Protein AF-A0A7R9Z0K2-F1 (afdb_monomer_lite)

Organism: NCBI:txid1486919

Structure (mmCIF, N/CA/C/O backbone):
data_AF-A0A7R9Z0K2-F1
#
_entry.id   AF-A0A7R9Z0K2-F1
#
loop_
_atom_site.group_PDB
_atom_site.id
_atom_site.type_symbol
_atom_site.label_atom_id
_atom_site.label_alt_id
_atom_site.label_comp_id
_atom_site.label_asym_id
_atom_site.label_entity_id
_atom_site.label_seq_id
_atom_site.pdbx_PDB_ins_code
_atom_site.Cartn_x
_atom_site.Cartn_y
_atom_site.Cartn_z
_atom_site.occupancy
_atom_site.B_iso_or_equiv
_atom_site.auth_seq_id
_atom_site.auth_comp_id
_atom_site.auth_asym_id
_atom_site.auth_atom_id
_atom_site.pdbx_PDB_model_num
ATOM 1 N N . LYS A 1 1 ? -15.733 -2.554 -40.511 1.00 58.66 1 LYS A N 1
ATOM 2 C CA . LYS A 1 1 ? -16.813 -1.568 -40.235 1.00 58.66 1 LYS A CA 1
ATOM 3 C C . LYS A 1 1 ? -17.790 -2.069 -39.165 1.00 58.66 1 LYS A C 1
ATOM 5 O O . LYS A 1 1 ? -18.072 -1.313 -38.249 1.00 58.66 1 LYS A O 1
ATOM 10 N N . GLU A 1 2 ? -18.220 -3.334 -39.195 1.00 74.75 2 GLU A N 1
ATOM 11 C CA . GLU A 1 2 ? -19.144 -3.905 -38.191 1.00 74.75 2 GLU A CA 1
ATOM 12 C C . GLU A 1 2 ? -18.593 -3.904 -36.750 1.00 74.75 2 GLU A C 1
ATOM 14 O O . GLU A 1 2 ? -19.288 -3.485 -35.829 1.00 74.75 2 GLU A O 1
ATOM 19 N N . ILE A 1 3 ? -17.317 -4.261 -36.551 1.00 81.19 3 ILE A N 1
ATOM 20 C CA . ILE A 1 3 ? -16.673 -4.265 -35.220 1.00 81.19 3 ILE A CA 1
ATOM 21 C C . ILE A 1 3 ? -16.651 -2.872 -34.568 1.00 81.19 3 ILE A C 1
ATOM 23 O O . ILE A 1 3 ? -16.898 -2.753 -33.370 1.00 81.19 3 ILE A O 1
ATOM 27 N N . MET A 1 4 ? -16.427 -1.809 -35.348 1.00 83.81 4 MET A N 1
ATOM 28 C CA . MET A 1 4 ? -16.435 -0.433 -34.829 1.00 83.81 4 MET A CA 1
ATOM 29 C C . MET A 1 4 ? -17.828 -0.016 -34.342 1.00 83.81 4 MET A C 1
ATOM 31 O O . MET A 1 4 ? -17.946 0.584 -33.279 1.00 83.81 4 MET A O 1
ATOM 35 N N . CYS A 1 5 ? -18.889 -0.426 -35.044 1.00 87.81 5 CYS A N 1
ATOM 36 C CA . CYS A 1 5 ? -20.266 -0.190 -34.604 1.00 87.81 5 CYS A CA 1
ATOM 37 C C . CYS A 1 5 ? -20.576 -0.916 -33.277 1.00 87.81 5 CYS A C 1
ATOM 39 O O . CYS A 1 5 ? -21.197 -0.352 -32.375 1.00 87.81 5 CYS A O 1
ATOM 41 N N . VAL A 1 6 ? -20.079 -2.148 -33.105 1.00 88.19 6 VAL A N 1
ATOM 42 C CA . VAL A 1 6 ? -20.204 -2.894 -31.838 1.00 88.19 6 VAL A CA 1
ATOM 43 C C . VAL A 1 6 ? -19.448 -2.202 -30.698 1.00 88.19 6 VAL A C 1
ATOM 45 O O . VAL A 1 6 ? -19.971 -2.112 -29.586 1.00 88.19 6 VAL A O 1
ATOM 48 N N . ILE A 1 7 ? -18.254 -1.668 -30.965 1.00 88.69 7 ILE A N 1
ATOM 49 C CA . ILE A 1 7 ? -17.462 -0.892 -29.999 1.00 88.69 7 ILE A CA 1
ATOM 50 C C . ILE A 1 7 ? -18.225 0.360 -29.554 1.00 88.69 7 ILE A C 1
ATOM 52 O O . ILE A 1 7 ? -18.382 0.581 -28.354 1.00 88.69 7 ILE A O 1
ATOM 56 N N . GLU A 1 8 ? -18.789 1.124 -30.490 1.00 90.81 8 GLU A N 1
ATOM 57 C CA . GLU A 1 8 ? -19.591 2.314 -30.183 1.00 90.81 8 GLU A CA 1
ATOM 58 C C . GLU A 1 8 ? -20.831 1.984 -29.338 1.00 90.81 8 GLU A C 1
ATOM 60 O O . GLU A 1 8 ? -21.153 2.699 -28.385 1.00 90.81 8 GLU A O 1
ATOM 65 N N . MET A 1 9 ? -21.514 0.872 -29.627 1.00 93.50 9 MET A N 1
ATOM 66 C CA . MET A 1 9 ? -22.630 0.399 -28.799 1.00 93.50 9 MET A CA 1
ATOM 67 C C . MET A 1 9 ? -22.191 0.018 -27.379 1.00 93.50 9 MET A C 1
ATOM 69 O O . MET A 1 9 ? -22.923 0.271 -26.418 1.00 93.50 9 MET A O 1
ATOM 73 N N . LEU A 1 10 ? -21.019 -0.605 -27.223 1.00 91.94 10 LEU A N 1
ATOM 74 C CA . LEU A 1 10 ? -20.469 -0.966 -25.914 1.00 91.94 10 LEU A CA 1
ATOM 75 C C . LEU A 1 10 ? -20.054 0.275 -25.117 1.00 91.94 10 LEU A C 1
ATOM 77 O O . LEU A 1 10 ? -20.315 0.328 -23.915 1.00 91.94 10 LEU A O 1
ATOM 81 N N . GLU A 1 11 ? -19.490 1.285 -25.776 1.00 91.00 11 GLU A N 1
ATOM 82 C CA . GLU A 1 11 ? -19.166 2.578 -25.166 1.00 91.00 11 GLU A CA 1
ATOM 83 C C . GLU A 1 11 ? -20.414 3.323 -24.689 1.00 91.00 11 GLU A C 1
ATOM 85 O O . GLU A 1 11 ? -20.435 3.793 -23.553 1.00 91.00 11 GLU A O 1
ATOM 90 N N . LYS A 1 12 ? -21.488 3.363 -25.493 1.00 93.75 12 LYS A N 1
ATOM 91 C CA . LYS A 1 12 ? -22.778 3.950 -25.076 1.00 93.75 12 LYS A CA 1
ATOM 92 C C . LYS A 1 12 ? -23.364 3.261 -23.840 1.00 93.75 12 LYS A C 1
ATOM 94 O O . LYS A 1 12 ? -24.041 3.899 -23.042 1.00 93.75 12 LYS A O 1
ATOM 99 N N . LYS A 1 13 ? -23.083 1.967 -23.656 1.00 93.31 13 LYS A N 1
ATOM 100 C CA . LYS A 1 13 ? -23.470 1.185 -22.468 1.00 93.31 13 LYS A CA 1
ATOM 101 C C . LYS A 1 13 ? -22.446 1.259 -21.325 1.00 93.31 13 LYS A C 1
ATOM 103 O O . LYS A 1 13 ? -22.557 0.472 -20.388 1.00 93.31 13 LYS A O 1
ATOM 108 N N . GLN A 1 14 ? -21.438 2.132 -21.418 1.00 89.50 14 GLN A N 1
ATOM 109 C CA . GLN A 1 14 ? -20.322 2.266 -20.470 1.00 89.50 14 GLN A CA 1
ATOM 110 C C . GLN A 1 14 ? -19.553 0.957 -20.206 1.00 89.50 14 GLN A C 1
ATOM 112 O O . GLN A 1 14 ? -18.934 0.771 -19.159 1.00 89.50 14 GLN A O 1
ATOM 117 N N . LYS A 1 15 ? -19.566 0.019 -21.163 1.00 92.50 15 LYS A N 1
ATOM 118 C CA . LYS A 1 15 ? -18.833 -1.255 -21.094 1.00 92.50 15 LYS A CA 1
ATOM 119 C C . LYS A 1 15 ? -17.438 -1.098 -21.707 1.00 92.50 15 LYS A C 1
ATOM 121 O O . LYS A 1 15 ? -17.061 -1.865 -22.595 1.00 92.50 15 LYS A O 1
ATOM 126 N N . PHE A 1 16 ? -16.675 -0.112 -21.231 1.00 92.56 16 PHE A N 1
ATOM 127 C CA . PHE A 1 16 ? -15.402 0.302 -21.833 1.00 92.56 16 PHE A CA 1
ATOM 128 C C . PHE A 1 16 ? -14.360 -0.822 -21.874 1.00 92.56 16 PHE A C 1
ATOM 130 O O . PHE A 1 16 ? -13.712 -0.994 -22.899 1.00 92.56 16 PHE A O 1
ATOM 137 N N . GLN A 1 17 ? -14.265 -1.668 -20.839 1.00 91.12 17 GLN A N 1
ATOM 138 C CA . GLN A 1 17 ? -13.322 -2.800 -20.837 1.00 91.12 17 GLN A CA 1
ATOM 139 C C . GLN A 1 17 ? -13.644 -3.815 -21.939 1.00 91.12 17 GLN A C 1
ATOM 141 O O . GLN A 1 17 ? -12.747 -4.334 -22.598 1.00 91.12 17 GLN A O 1
ATOM 146 N N . LYS A 1 18 ? -14.934 -4.096 -22.165 1.00 91.62 18 LYS A N 1
ATOM 147 C CA . LYS A 1 18 ? -15.360 -5.014 -23.229 1.00 91.62 18 LYS A CA 1
ATOM 148 C C . LYS A 1 18 ? -15.090 -4.412 -24.604 1.00 91.62 18 LYS A C 1
ATOM 150 O O . LYS A 1 18 ? -14.622 -5.129 -25.479 1.00 91.62 18 LYS A O 1
ATOM 155 N N . ALA A 1 19 ? -15.332 -3.112 -24.769 1.00 91.81 19 ALA A N 1
ATOM 156 C CA . ALA A 1 19 ? -14.994 -2.380 -25.987 1.00 91.81 19 ALA A CA 1
ATOM 157 C C . ALA A 1 19 ? -13.476 -2.395 -26.257 1.00 91.81 19 ALA A C 1
ATOM 159 O O . ALA A 1 19 ? -13.056 -2.712 -27.367 1.00 91.81 19 ALA A O 1
ATOM 160 N N . ALA A 1 20 ? -12.656 -2.137 -25.232 1.00 91.25 20 ALA A N 1
ATOM 161 C CA . ALA A 1 20 ? -11.198 -2.145 -25.319 1.00 91.25 20 ALA A CA 1
ATOM 162 C C . ALA A 1 20 ? -10.656 -3.532 -25.686 1.00 91.25 20 ALA A C 1
ATOM 164 O O . ALA A 1 20 ? -9.829 -3.646 -26.583 1.00 91.25 20 ALA A O 1
ATOM 165 N N . ASN A 1 21 ? -11.153 -4.595 -25.046 1.00 91.94 21 ASN A N 1
ATOM 166 C CA . ASN A 1 21 ? -10.734 -5.968 -25.343 1.00 91.94 21 ASN A CA 1
ATOM 167 C C . ASN A 1 21 ? -11.095 -6.375 -26.777 1.00 91.94 21 ASN A C 1
ATOM 169 O O . ASN A 1 21 ? -10.304 -7.029 -27.451 1.00 91.94 21 ASN A O 1
ATOM 173 N N . LEU A 1 22 ? -12.279 -5.971 -27.247 1.00 90.94 22 LEU A N 1
ATOM 174 C CA . LEU A 1 22 ? -12.736 -6.260 -28.604 1.00 90.94 22 LEU A CA 1
ATOM 175 C C . LEU A 1 22 ? -11.893 -5.512 -29.652 1.00 90.94 22 LEU A C 1
ATOM 177 O O . LEU A 1 22 ? -11.514 -6.090 -30.667 1.00 90.94 22 LEU A O 1
ATOM 181 N N . LEU A 1 23 ? -11.554 -4.245 -29.386 1.00 89.81 23 LEU A N 1
ATOM 182 C CA . LEU A 1 23 ? -10.709 -3.437 -30.269 1.00 89.81 23 LEU A CA 1
ATOM 183 C C . LEU A 1 23 ? -9.242 -3.891 -30.254 1.00 89.81 23 LEU A C 1
ATOM 185 O O . LEU A 1 23 ? -8.575 -3.830 -31.285 1.00 89.81 23 LEU A O 1
ATOM 189 N N . TYR A 1 24 ? -8.745 -4.392 -29.121 1.00 90.81 24 TYR A N 1
ATOM 190 C CA . TYR A 1 24 ? -7.366 -4.862 -28.984 1.00 90.81 24 TYR A CA 1
ATOM 191 C C . TYR A 1 24 ? -7.019 -5.967 -29.986 1.00 90.81 24 TYR A C 1
ATOM 193 O O . TYR A 1 24 ? -5.946 -5.944 -30.580 1.00 90.81 24 TYR A O 1
ATOM 201 N N . ALA A 1 25 ? -7.953 -6.889 -30.241 1.00 86.38 25 ALA A N 1
ATOM 202 C CA . ALA A 1 25 ? -7.772 -7.935 -31.246 1.00 86.38 25 ALA A CA 1
ATOM 203 C C . ALA A 1 25 ? -7.531 -7.360 -32.657 1.00 86.38 25 ALA A C 1
ATOM 205 O O . ALA A 1 25 ? -6.737 -7.906 -33.416 1.00 86.38 25 ALA A O 1
ATOM 206 N N . CYS A 1 26 ? -8.157 -6.226 -32.989 1.00 86.31 26 CYS A N 1
ATOM 207 C CA . CYS A 1 26 ? -7.942 -5.537 -34.264 1.00 86.31 26 CYS A CA 1
ATOM 208 C C . CYS A 1 26 ? -6.603 -4.786 -34.290 1.00 86.31 26 CYS A C 1
ATOM 210 O O . CYS A 1 26 ? -5.928 -4.780 -35.312 1.00 86.31 26 CYS A O 1
ATOM 212 N N . VAL A 1 27 ? -6.199 -4.193 -33.160 1.00 86.31 27 VAL A N 1
ATOM 213 C CA . VAL A 1 27 ? -4.888 -3.538 -33.009 1.00 86.31 27 VAL A CA 1
ATOM 214 C C . VAL A 1 27 ? -3.739 -4.541 -33.144 1.00 86.31 27 VAL A C 1
ATOM 216 O O . VAL A 1 27 ? -2.712 -4.212 -33.723 1.00 86.31 27 VAL A O 1
ATOM 219 N N . LEU A 1 28 ? -3.899 -5.766 -32.637 1.00 86.50 28 LEU A N 1
ATOM 220 C CA . LEU A 1 28 ? -2.898 -6.825 -32.800 1.00 86.50 28 LEU A CA 1
ATOM 221 C C . LEU A 1 28 ? -2.791 -7.320 -34.247 1.00 86.50 28 LEU A C 1
ATOM 223 O O . LEU A 1 28 ? -1.696 -7.656 -34.688 1.00 86.50 28 LEU A O 1
ATOM 227 N N . ALA A 1 29 ? -3.912 -7.372 -34.971 1.00 85.75 29 ALA A N 1
ATOM 228 C CA . ALA A 1 29 ? -3.945 -7.809 -36.365 1.00 85.75 29 ALA A CA 1
ATOM 229 C C . ALA A 1 29 ? -3.349 -6.771 -37.335 1.00 85.75 29 ALA A C 1
ATOM 231 O O . ALA A 1 29 ? -2.803 -7.152 -38.366 1.00 85.75 29 ALA A O 1
ATOM 232 N N . ASP A 1 30 ? -3.432 -5.480 -37.001 1.00 85.19 30 ASP A N 1
ATOM 233 C CA . ASP A 1 30 ? -2.859 -4.378 -37.781 1.00 85.19 30 ASP A CA 1
ATOM 234 C C . ASP A 1 30 ? -2.173 -3.360 -36.854 1.00 85.19 30 ASP A C 1
ATOM 236 O O . ASP A 1 30 ? -2.683 -2.275 -36.554 1.00 85.19 30 ASP A O 1
ATOM 240 N N . SER A 1 31 ? -0.988 -3.738 -36.369 1.00 78.12 31 SER A N 1
ATOM 241 C CA . SER A 1 31 ? -0.225 -2.968 -35.377 1.00 78.12 31 SER A CA 1
ATOM 242 C C . SER A 1 31 ? 0.253 -1.605 -35.878 1.00 78.12 31 SER A C 1
ATOM 244 O O . SER A 1 31 ? 0.573 -0.729 -35.071 1.00 78.12 31 SER A O 1
ATOM 246 N N . ASN A 1 32 ? 0.302 -1.409 -37.196 1.00 86.25 32 ASN A N 1
ATOM 247 C CA . ASN A 1 32 ? 0.756 -0.164 -37.811 1.00 86.25 32 ASN A CA 1
ATOM 248 C C . ASN A 1 32 ? -0.373 0.865 -37.942 1.00 86.25 32 ASN A C 1
ATOM 250 O O . ASN A 1 32 ? -0.107 2.041 -38.184 1.00 86.25 32 ASN A O 1
ATOM 254 N N . ASN A 1 33 ? -1.623 0.465 -37.701 1.00 88.19 33 ASN A N 1
ATOM 255 C CA . ASN A 1 33 ? -2.766 1.358 -37.764 1.00 88.19 33 ASN A CA 1
ATOM 256 C C . ASN A 1 33 ? -2.822 2.300 -36.552 1.00 88.19 33 ASN A C 1
ATOM 258 O O . ASN A 1 33 ? -3.314 1.959 -35.471 1.00 88.19 33 ASN A O 1
ATOM 262 N N . GLU A 1 34 ? -2.305 3.515 -36.732 1.00 88.62 34 GLU A N 1
ATOM 263 C CA . GLU A 1 34 ? -2.277 4.555 -35.698 1.00 88.62 34 GLU A CA 1
ATOM 264 C C . GLU A 1 34 ? -3.664 4.934 -35.179 1.00 88.62 34 GLU A C 1
ATOM 266 O O . GLU A 1 34 ? -3.820 5.166 -33.981 1.00 88.62 34 GLU A O 1
ATOM 271 N N . GLN A 1 35 ? -4.688 4.926 -36.035 1.00 88.62 35 GLN A N 1
ATOM 272 C CA . GLN A 1 35 ? -6.049 5.285 -35.634 1.00 88.62 35 GLN A CA 1
ATOM 273 C C . GLN A 1 35 ? -6.653 4.244 -34.684 1.00 88.62 35 GLN A C 1
ATOM 275 O O . GLN A 1 35 ? -7.255 4.607 -33.672 1.00 88.62 35 GLN A O 1
ATOM 280 N N . LEU A 1 36 ? -6.460 2.948 -34.964 1.00 87.38 36 LEU A N 1
ATOM 281 C CA . LEU A 1 36 ? -6.930 1.873 -34.083 1.00 87.38 36 LEU A CA 1
ATOM 282 C C . LEU A 1 36 ? -6.185 1.877 -32.744 1.00 87.38 36 LEU A C 1
ATOM 284 O O . LEU A 1 36 ? -6.812 1.705 -31.697 1.00 87.38 36 LEU A O 1
ATOM 288 N N . ARG A 1 37 ? -4.868 2.126 -32.763 1.00 87.75 37 ARG A N 1
ATOM 289 C CA . ARG A 1 37 ? -4.054 2.260 -31.543 1.00 87.75 37 ARG A CA 1
ATOM 290 C C . ARG A 1 37 ? -4.499 3.439 -30.686 1.00 87.75 37 ARG A C 1
ATOM 292 O O . ARG A 1 37 ? -4.705 3.257 -29.488 1.00 87.75 37 ARG A O 1
ATOM 299 N N . ALA A 1 38 ? -4.687 4.612 -31.290 1.00 90.94 38 ALA A N 1
ATOM 300 C CA . ALA A 1 38 ? -5.170 5.799 -30.592 1.00 90.94 38 ALA A CA 1
ATOM 301 C C . ALA A 1 38 ? -6.549 5.544 -29.969 1.00 90.94 38 ALA A C 1
ATOM 303 O O . ALA A 1 38 ? -6.743 5.763 -28.775 1.00 90.94 38 ALA A O 1
ATOM 304 N N . ARG A 1 39 ? -7.479 4.956 -30.733 1.00 90.00 39 ARG A N 1
ATOM 305 C CA . ARG A 1 39 ? -8.826 4.654 -30.238 1.00 90.00 39 ARG A CA 1
ATOM 306 C C . ARG A 1 39 ? -8.839 3.621 -29.111 1.00 90.00 39 ARG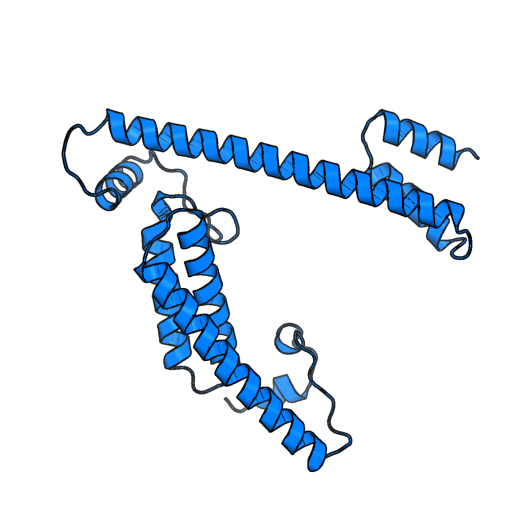 A C 1
ATOM 308 O O . ARG A 1 39 ? -9.637 3.729 -28.180 1.00 90.00 39 ARG A O 1
ATOM 315 N N . TRP A 1 40 ? -7.975 2.612 -29.180 1.00 93.06 40 TRP A N 1
ATOM 316 C CA . TRP A 1 40 ? -7.807 1.662 -28.084 1.00 93.06 40 TRP A CA 1
ATOM 317 C C . TRP A 1 40 ? -7.217 2.335 -26.843 1.00 93.06 40 TRP A C 1
ATOM 319 O O . TRP A 1 40 ? -7.712 2.104 -25.741 1.00 93.06 40 TRP A O 1
ATOM 329 N N . GLY A 1 41 ? -6.240 3.228 -27.024 1.00 91.00 41 GLY A N 1
ATOM 330 C CA . GLY A 1 41 ? -5.703 4.073 -25.958 1.00 91.00 41 GLY A CA 1
ATOM 331 C C . GLY A 1 41 ? -6.789 4.890 -25.253 1.00 91.00 41 GLY A C 1
ATOM 332 O O . GLY A 1 41 ? -6.874 4.850 -24.025 1.00 91.00 41 GLY A O 1
ATOM 333 N N . ASP A 1 42 ? -7.681 5.535 -26.010 1.00 94.69 42 ASP A N 1
ATOM 334 C CA . ASP A 1 42 ? -8.818 6.285 -25.457 1.00 94.69 42 ASP A CA 1
ATOM 335 C C . ASP A 1 42 ? -9.748 5.396 -24.619 1.00 94.69 42 ASP A C 1
ATOM 337 O O . ASP A 1 42 ? -10.206 5.784 -23.542 1.00 94.69 42 ASP A O 1
ATOM 341 N N . LEU A 1 43 ? -10.041 4.184 -25.096 1.00 92.38 43 LEU A N 1
ATOM 342 C CA . LEU A 1 43 ? -10.876 3.225 -24.372 1.00 92.38 43 LEU A CA 1
ATOM 343 C C . LEU A 1 43 ? -10.225 2.769 -23.066 1.00 92.38 43 LEU A C 1
ATOM 345 O O . LEU A 1 43 ? -10.909 2.681 -22.047 1.00 92.38 43 LEU A O 1
ATOM 349 N N . ILE A 1 44 ? -8.918 2.511 -23.079 1.00 93.00 44 ILE A N 1
ATOM 350 C CA . ILE A 1 44 ? -8.157 2.166 -21.875 1.00 93.00 44 ILE A CA 1
ATOM 351 C C . ILE A 1 44 ? -8.136 3.338 -20.889 1.00 93.00 44 ILE A C 1
ATOM 353 O O . ILE A 1 44 ? -8.323 3.124 -19.692 1.00 93.00 44 ILE A O 1
ATOM 357 N N . ALA A 1 45 ? -7.994 4.576 -21.366 1.00 92.25 45 ALA A N 1
ATOM 358 C CA . ALA A 1 45 ? -8.098 5.756 -20.512 1.00 92.25 45 ALA A CA 1
ATOM 359 C C . ALA A 1 45 ? -9.475 5.832 -19.829 1.00 92.25 45 ALA A C 1
ATOM 361 O O . ALA A 1 45 ? -9.541 5.970 -18.609 1.00 92.25 45 ALA A O 1
ATOM 362 N N . LYS A 1 46 ? -10.570 5.627 -20.578 1.00 93.81 46 LYS A N 1
ATOM 363 C CA . LYS A 1 46 ? -11.936 5.580 -20.019 1.00 93.81 46 LYS A CA 1
ATOM 364 C C . LYS A 1 46 ? -12.126 4.451 -19.001 1.00 93.81 46 LYS A C 1
ATOM 366 O O . LYS A 1 46 ? -12.763 4.668 -17.974 1.00 93.81 46 LYS A O 1
ATOM 371 N N . VAL A 1 47 ? -11.573 3.260 -19.257 1.00 91.56 47 VAL A N 1
ATOM 372 C CA . VAL A 1 47 ? -11.564 2.140 -18.294 1.00 91.56 47 VAL A CA 1
ATOM 373 C C . VAL A 1 47 ? -10.864 2.543 -17.003 1.00 91.56 47 VAL A C 1
ATOM 375 O O . VAL A 1 47 ? -11.389 2.302 -15.919 1.00 91.56 47 VAL A O 1
ATOM 378 N N . ASN A 1 48 ? -9.688 3.160 -17.109 1.00 85.38 48 ASN A N 1
ATOM 379 C CA . ASN A 1 48 ? -8.915 3.575 -15.946 1.00 85.38 48 ASN A CA 1
ATOM 380 C C . ASN A 1 48 ? -9.675 4.621 -15.125 1.00 85.38 48 ASN A C 1
ATOM 382 O O . ASN A 1 48 ? -9.766 4.469 -13.910 1.00 85.38 48 ASN A O 1
ATOM 386 N N . THR A 1 49 ? -10.289 5.616 -15.771 1.00 91.06 49 THR A N 1
ATOM 387 C CA . THR A 1 49 ? -11.155 6.597 -15.098 1.00 91.06 49 THR A CA 1
ATOM 388 C C . THR A 1 49 ? -12.331 5.922 -14.394 1.00 91.06 49 THR A C 1
ATOM 390 O O . THR A 1 49 ? -12.533 6.146 -13.204 1.00 91.06 49 THR A O 1
ATOM 393 N N . GLN A 1 50 ? -13.050 5.023 -15.076 1.00 88.56 50 GLN A N 1
ATOM 394 C CA . GLN A 1 50 ? -14.174 4.292 -14.483 1.00 88.56 50 GLN A CA 1
ATOM 395 C C . GLN A 1 50 ? -13.733 3.433 -13.286 1.00 88.56 50 GLN A C 1
ATOM 397 O O . GLN A 1 50 ? -14.428 3.372 -12.274 1.00 88.56 50 GLN A O 1
ATOM 402 N N . ASN A 1 51 ? -12.570 2.783 -13.366 1.00 81.44 51 ASN A N 1
ATOM 403 C CA . ASN A 1 51 ? -12.020 2.012 -12.253 1.00 81.44 51 ASN A CA 1
ATOM 404 C C . ASN A 1 51 ? -11.666 2.915 -11.066 1.00 81.44 51 ASN A C 1
ATOM 406 O O . ASN A 1 51 ? -12.006 2.569 -9.936 1.00 81.44 51 ASN A O 1
ATOM 410 N N . ILE A 1 52 ? -11.035 4.070 -11.308 1.00 81.44 52 ILE A N 1
ATOM 411 C CA . ILE A 1 52 ? -10.739 5.063 -10.265 1.00 81.44 52 ILE A CA 1
ATOM 412 C C . ILE A 1 52 ? -12.033 5.501 -9.574 1.00 81.44 52 ILE A C 1
ATOM 414 O O . ILE A 1 52 ? -12.106 5.449 -8.350 1.00 81.44 52 ILE A O 1
ATOM 418 N N . GLU A 1 53 ? -13.067 5.860 -10.334 1.00 83.06 53 GLU A N 1
ATOM 419 C CA . GLU A 1 53 ? -14.369 6.266 -9.791 1.00 83.06 53 GLU A CA 1
ATOM 420 C C . GLU A 1 53 ? -15.026 5.147 -8.971 1.00 83.06 53 GLU A C 1
ATOM 422 O O . GLU A 1 53 ? -15.462 5.373 -7.842 1.00 83.06 53 GLU A O 1
ATOM 427 N N . ILE A 1 54 ? -15.051 3.912 -9.485 1.00 83.31 54 ILE A N 1
ATOM 428 C CA . ILE A 1 54 ? -15.590 2.751 -8.760 1.00 83.31 54 ILE A CA 1
ATOM 429 C C . ILE A 1 54 ? -14.835 2.531 -7.445 1.00 83.31 54 ILE A C 1
ATOM 431 O O . ILE A 1 54 ? -15.460 2.250 -6.419 1.00 83.31 54 ILE A O 1
ATOM 435 N N . HIS A 1 55 ? -13.505 2.633 -7.464 1.00 71.56 55 HIS A N 1
ATOM 436 C CA . HIS A 1 55 ? -12.687 2.503 -6.263 1.00 71.56 55 HIS A CA 1
ATOM 437 C C . HIS A 1 55 ? -12.973 3.629 -5.267 1.00 71.56 55 HIS A C 1
ATOM 439 O O . HIS A 1 55 ? -13.249 3.334 -4.108 1.00 71.56 55 HIS A O 1
ATOM 445 N N . GLN A 1 56 ? -13.047 4.882 -5.718 1.00 76.25 56 GLN A N 1
ATOM 446 C CA . GLN A 1 56 ? -13.393 6.024 -4.869 1.00 76.25 56 GLN A CA 1
ATOM 447 C C . GLN A 1 56 ? -14.777 5.878 -4.225 1.00 76.25 56 GLN A C 1
ATOM 449 O O . GLN A 1 56 ? -14.927 6.145 -3.035 1.00 76.25 56 GLN A O 1
ATOM 454 N N . VAL A 1 57 ? -15.784 5.401 -4.965 1.00 78.62 57 VAL A N 1
ATOM 455 C CA . VAL A 1 57 ? -17.130 5.148 -4.421 1.00 78.62 57 VAL A CA 1
ATOM 456 C C . VAL A 1 57 ? -17.105 4.024 -3.383 1.00 78.62 57 VAL A C 1
ATOM 458 O O . VAL A 1 57 ? -17.729 4.144 -2.325 1.00 78.62 57 VAL A O 1
ATOM 461 N N . LYS A 1 58 ? -16.378 2.932 -3.648 1.00 77.31 58 LYS A N 1
ATOM 462 C CA . LYS A 1 58 ? -16.210 1.835 -2.680 1.00 77.31 58 LYS A CA 1
ATOM 463 C C . LYS A 1 58 ? -15.508 2.316 -1.411 1.00 77.31 58 LYS A C 1
ATOM 465 O O . LYS A 1 58 ? -15.978 2.012 -0.315 1.00 77.31 58 LYS A O 1
ATOM 470 N N . ASP A 1 59 ? -14.449 3.104 -1.554 1.00 71.62 59 ASP A N 1
ATOM 471 C CA . ASP A 1 59 ? -13.690 3.664 -0.438 1.00 71.62 59 ASP A CA 1
ATOM 472 C C . ASP A 1 59 ? -14.525 4.667 0.365 1.00 71.62 59 ASP A C 1
ATOM 474 O O . ASP A 1 59 ? -14.489 4.650 1.598 1.00 71.62 59 ASP A O 1
ATOM 478 N N . ALA A 1 60 ? -15.333 5.493 -0.305 1.00 74.81 60 ALA A N 1
ATOM 479 C CA . ALA A 1 60 ? -16.264 6.417 0.335 1.00 74.81 60 ALA A CA 1
ATOM 480 C C . ALA A 1 60 ? -17.339 5.670 1.139 1.00 74.81 60 ALA A C 1
ATOM 482 O O . ALA A 1 60 ? -17.567 5.998 2.304 1.00 74.81 60 ALA A O 1
ATOM 483 N N . LYS A 1 61 ? -17.935 4.614 0.569 1.00 78.62 61 LYS A N 1
ATOM 484 C CA . LYS A 1 61 ? -18.925 3.773 1.259 1.00 78.62 61 LYS A CA 1
ATOM 485 C C . LYS A 1 61 ? -18.321 3.056 2.469 1.00 78.62 61 LYS A C 1
ATOM 487 O O . LYS A 1 61 ? -18.944 3.008 3.526 1.00 78.62 61 LYS A O 1
ATOM 492 N N . ALA A 1 62 ? -17.099 2.538 2.342 1.00 72.19 62 ALA A N 1
ATOM 493 C CA . ALA A 1 62 ? -16.367 1.965 3.470 1.00 72.19 62 ALA A CA 1
ATOM 494 C C . ALA A 1 62 ? -16.060 3.029 4.541 1.00 72.19 62 ALA A C 1
ATOM 496 O O . ALA A 1 62 ? -16.277 2.787 5.723 1.00 72.19 62 ALA A O 1
ATOM 497 N N . ALA A 1 63 ? -15.655 4.243 4.139 1.00 74.06 63 ALA A N 1
ATOM 498 C CA . ALA A 1 63 ? -15.407 5.348 5.071 1.00 74.06 63 ALA A CA 1
ATOM 499 C C . ALA A 1 63 ? -16.665 5.757 5.845 1.00 74.06 63 ALA A C 1
ATOM 501 O O . ALA A 1 63 ? -16.575 6.175 6.997 1.00 74.06 63 ALA A O 1
ATOM 502 N N . GLU A 1 64 ? -17.825 5.708 5.197 1.00 79.25 64 GLU A N 1
ATOM 503 C CA . GLU A 1 64 ? -19.109 6.010 5.818 1.00 79.25 64 GLU A CA 1
ATOM 504 C C . GLU A 1 64 ? -19.512 4.926 6.825 1.00 79.25 64 GLU A C 1
ATOM 506 O O . GLU A 1 64 ? -19.947 5.252 7.929 1.00 79.25 64 GLU A O 1
ATOM 511 N N . GLN A 1 65 ? -19.293 3.649 6.497 1.00 76.19 65 GLN A N 1
ATOM 512 C CA . GLN A 1 65 ? -19.488 2.536 7.431 1.00 76.19 65 GLN A CA 1
ATOM 513 C C . GLN A 1 65 ? -18.561 2.643 8.646 1.00 76.19 65 GLN A C 1
ATOM 515 O O . GLN A 1 65 ? -19.031 2.515 9.778 1.00 76.19 65 GLN A O 1
ATOM 520 N N . ASP A 1 66 ? -17.280 2.947 8.427 1.00 70.56 66 ASP A N 1
ATOM 521 C CA . ASP A 1 66 ? -16.310 3.173 9.501 1.00 70.56 66 ASP A CA 1
ATOM 522 C C . ASP A 1 66 ? -16.748 4.347 10.393 1.00 70.56 66 ASP A C 1
ATOM 524 O O . ASP A 1 66 ? -16.802 4.205 11.613 1.00 70.56 66 ASP A O 1
ATOM 528 N N . ARG A 1 67 ? -17.175 5.475 9.802 1.00 74.25 67 ARG A N 1
ATOM 529 C CA . ARG A 1 67 ? -17.728 6.625 10.547 1.00 74.25 67 ARG A CA 1
ATOM 530 C C . ARG A 1 67 ? -18.994 6.272 11.327 1.00 74.25 67 ARG A C 1
ATOM 532 O O . ARG A 1 67 ? -19.181 6.751 12.445 1.00 74.25 67 ARG A O 1
ATOM 539 N N . ALA A 1 68 ? -19.874 5.446 10.767 1.00 76.88 68 ALA A N 1
ATOM 540 C CA . ALA A 1 68 ? -21.077 4.989 11.455 1.00 76.88 68 ALA A CA 1
ATOM 541 C C . ALA A 1 68 ? -20.732 4.101 12.664 1.00 76.88 68 ALA A C 1
ATOM 543 O O . ALA A 1 68 ? -21.357 4.235 13.719 1.00 76.88 68 ALA A O 1
ATOM 544 N N . LEU A 1 69 ? -19.720 3.237 12.541 1.00 70.06 69 LEU A N 1
ATOM 545 C CA . LEU A 1 69 ? -19.188 2.436 13.647 1.00 70.06 69 LEU A CA 1
ATOM 546 C C . LEU A 1 69 ? -18.532 3.323 14.716 1.00 70.06 69 LEU A C 1
ATOM 548 O O . LEU A 1 69 ? -18.857 3.192 15.894 1.00 70.06 69 LEU A O 1
ATOM 552 N N . GLU A 1 70 ? -17.707 4.294 14.321 1.00 67.94 70 GLU A N 1
ATOM 553 C CA . GLU A 1 70 ? -17.123 5.292 15.231 1.00 67.94 70 GLU A CA 1
ATOM 554 C C . GLU A 1 70 ? -18.189 6.129 15.958 1.00 67.94 70 GLU A C 1
ATOM 556 O O . GLU A 1 70 ? -18.071 6.410 17.153 1.00 67.94 70 GLU A O 1
ATOM 561 N N . SER A 1 71 ? -19.282 6.489 15.283 1.00 69.50 71 SER A N 1
ATOM 562 C CA . SER A 1 71 ? -20.405 7.187 15.916 1.00 69.50 71 SER A CA 1
ATOM 563 C C . SER A 1 71 ? -21.118 6.310 16.950 1.00 69.50 71 SER A C 1
ATOM 565 O O . SER A 1 71 ? -21.445 6.791 18.037 1.00 69.50 71 SER A O 1
ATOM 567 N N . LYS A 1 72 ? -21.325 5.017 16.659 1.00 69.44 72 LYS A N 1
ATOM 568 C CA . LYS A 1 72 ? -21.881 4.057 17.630 1.00 69.44 72 LYS A CA 1
ATOM 569 C C . LYS A 1 72 ? -20.983 3.925 18.865 1.00 69.44 72 LYS A C 1
ATOM 571 O O . LYS A 1 72 ? -21.499 3.914 19.980 1.00 69.44 72 LYS A O 1
ATOM 576 N N . ILE A 1 73 ? -19.663 3.942 18.677 1.00 61.31 73 ILE A N 1
ATOM 577 C CA . ILE A 1 73 ? -18.667 3.922 19.762 1.00 61.31 73 ILE A CA 1
ATOM 578 C C . ILE A 1 73 ? -18.798 5.127 20.680 1.00 61.31 73 ILE A C 1
ATOM 580 O O . ILE A 1 73 ? -18.810 4.980 21.901 1.00 61.31 73 ILE A O 1
ATOM 584 N N . ASN A 1 74 ? -18.917 6.322 20.102 1.00 60.81 74 ASN A N 1
ATOM 585 C CA . ASN A 1 74 ? -19.028 7.550 20.885 1.00 60.81 74 ASN A CA 1
ATOM 586 C C . ASN A 1 74 ? -20.375 7.668 21.616 1.00 60.81 74 ASN A C 1
ATOM 588 O O . ASN A 1 74 ? -20.450 8.350 22.632 1.00 60.81 74 ASN A O 1
ATOM 592 N N . LYS A 1 75 ? -21.427 6.991 21.135 1.00 63.44 75 LYS A N 1
ATOM 593 C CA . LYS A 1 75 ? -22.760 6.993 21.760 1.00 63.44 75 LYS A CA 1
ATOM 594 C C . LYS A 1 75 ? -22.917 5.975 22.894 1.00 63.44 75 LYS A C 1
ATOM 596 O O . LYS A 1 75 ? -23.701 6.221 23.800 1.00 63.44 75 LYS A O 1
ATOM 601 N N . GLN A 1 76 ? -22.197 4.851 22.861 1.00 55.59 76 GLN A N 1
ATOM 602 C CA . GLN A 1 76 ? -22.311 3.799 23.884 1.00 55.59 76 GLN A CA 1
ATOM 603 C C . GLN A 1 76 ? -21.458 4.046 25.140 1.00 55.59 76 GLN A C 1
ATOM 605 O O . GLN A 1 76 ? -21.680 3.398 26.158 1.00 55.59 76 GLN A O 1
ATOM 610 N N . SER A 1 77 ? -20.499 4.978 25.112 1.00 51.38 77 SER A N 1
ATOM 611 C CA . SER A 1 77 ? -19.613 5.234 26.254 1.00 51.38 77 SER A CA 1
ATOM 612 C C . SER A 1 77 ? -19.368 6.728 26.464 1.00 51.38 77 SER A C 1
ATOM 614 O O . SER A 1 77 ? -18.544 7.341 25.788 1.00 51.38 77 SER A O 1
ATOM 616 N N . ALA A 1 78 ? -20.049 7.302 27.459 1.00 50.28 78 ALA A N 1
ATOM 617 C CA . ALA A 1 78 ? -19.797 8.657 27.957 1.00 50.28 78 ALA A CA 1
ATOM 618 C C . ALA A 1 78 ? -18.508 8.767 28.809 1.00 50.28 78 ALA A C 1
ATOM 620 O O . ALA A 1 78 ? -18.183 9.850 29.287 1.00 50.28 78 ALA A O 1
ATOM 621 N N . ALA A 1 79 ? -17.757 7.674 29.011 1.00 51.44 79 ALA A N 1
ATOM 622 C CA . ALA A 1 79 ? -16.611 7.627 29.921 1.00 51.44 79 ALA A CA 1
ATOM 623 C C . ALA A 1 79 ? -15.252 7.497 29.202 1.00 51.44 79 ALA A C 1
ATOM 625 O O . ALA A 1 79 ? -15.129 6.962 28.094 1.00 51.44 79 ALA A O 1
ATOM 626 N N . ALA A 1 80 ? -14.215 7.995 29.880 1.00 55.19 80 ALA A N 1
ATOM 627 C CA . ALA A 1 80 ? -12.821 8.189 29.468 1.00 55.19 80 ALA A CA 1
ATOM 628 C C . ALA A 1 80 ? -12.007 6.902 29.174 1.00 55.19 80 ALA A C 1
ATOM 630 O O . ALA A 1 80 ? -10.852 6.774 29.574 1.00 55.19 80 ALA A O 1
ATOM 631 N N . LEU A 1 81 ? -12.581 5.918 28.479 1.00 57.59 81 LEU A N 1
ATOM 632 C CA . LEU A 1 81 ? -11.811 4.793 27.948 1.00 57.59 81 LEU A CA 1
ATOM 633 C C . LEU A 1 81 ? -10.960 5.251 26.760 1.00 57.59 81 LEU A C 1
ATOM 635 O O . LEU A 1 81 ? -11.460 5.933 25.861 1.00 57.59 81 LEU A O 1
ATOM 639 N N . SER A 1 82 ? -9.694 4.824 26.724 1.00 65.00 82 SER A N 1
ATOM 640 C CA . SER A 1 82 ?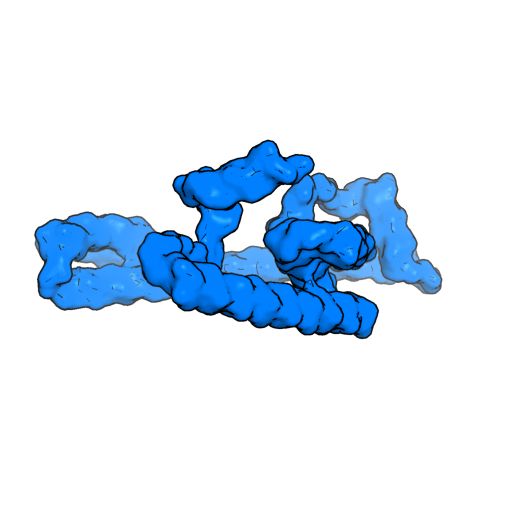 -8.853 4.987 25.537 1.00 65.00 82 SER A CA 1
ATOM 641 C C . SER A 1 82 ? -9.498 4.284 24.338 1.00 65.00 82 SER A C 1
ATOM 643 O O . SER A 1 82 ? -10.156 3.251 24.492 1.00 65.00 82 SER A O 1
ATOM 645 N N . GLN A 1 83 ? -9.313 4.835 23.133 1.00 63.78 83 GLN A N 1
ATOM 646 C CA . GLN A 1 83 ? -9.900 4.290 21.899 1.00 63.78 83 GLN A CA 1
ATOM 647 C C . GLN A 1 83 ? -9.635 2.782 21.747 1.00 63.78 83 GLN A C 1
ATOM 649 O O . GLN A 1 83 ? -10.533 2.040 21.366 1.00 63.78 83 GLN A O 1
ATOM 654 N N . THR A 1 84 ? -8.450 2.311 22.141 1.00 65.50 84 THR A N 1
ATOM 655 C CA . THR A 1 84 ? -8.070 0.891 22.130 1.00 65.50 84 THR A CA 1
ATOM 656 C C . THR A 1 84 ? -9.011 0.012 22.960 1.00 65.50 84 THR A C 1
ATOM 658 O O . THR A 1 84 ? -9.481 -1.010 22.468 1.00 65.50 84 THR A O 1
ATOM 661 N N . LYS A 1 85 ? -9.354 0.422 24.191 1.00 68.56 85 LYS A N 1
ATOM 662 C CA . LYS A 1 85 ? -10.265 -0.348 25.058 1.00 68.56 85 LYS A CA 1
ATOM 663 C C . LYS A 1 85 ? -11.692 -0.384 24.506 1.00 68.56 85 LYS A C 1
ATOM 665 O O . LYS A 1 85 ? -12.369 -1.397 24.643 1.00 68.56 85 LYS A O 1
ATOM 670 N N . ARG A 1 86 ? -12.132 0.697 23.850 1.00 69.88 86 ARG A N 1
ATOM 671 C CA . ARG A 1 86 ? -13.463 0.775 23.220 1.00 69.88 86 ARG A CA 1
ATOM 672 C C . ARG A 1 86 ? -13.602 -0.213 22.061 1.00 69.88 86 ARG A C 1
ATOM 674 O O . ARG A 1 86 ? -14.606 -0.910 21.963 1.00 69.88 86 ARG A O 1
ATOM 681 N N . TRP A 1 87 ? -12.579 -0.309 21.213 1.00 74.50 87 TRP A N 1
ATOM 682 C CA . TRP A 1 87 ? -12.565 -1.264 20.103 1.00 74.50 87 TRP A CA 1
ATOM 683 C C . TRP A 1 87 ? -12.541 -2.715 20.575 1.00 74.50 87 TRP A C 1
ATOM 685 O O . TRP A 1 87 ? -13.229 -3.557 20.004 1.00 74.50 87 TRP A O 1
ATOM 695 N N . GLN A 1 88 ? -11.798 -2.997 21.645 1.00 71.69 88 GLN A N 1
ATOM 696 C CA . GLN A 1 88 ? -11.718 -4.340 22.206 1.00 71.69 88 GLN A CA 1
ATOM 697 C C . GLN A 1 88 ? -13.073 -4.819 22.744 1.00 71.69 88 GLN A C 1
ATOM 699 O O . GLN A 1 88 ? -13.506 -5.909 22.393 1.00 71.69 88 GLN A O 1
ATOM 704 N N . GLN A 1 89 ? -13.811 -3.960 23.456 1.00 73.56 89 GLN A N 1
ATOM 705 C CA . GLN A 1 89 ? -15.169 -4.280 23.914 1.00 73.56 89 GLN A CA 1
ATOM 706 C C . GLN A 1 89 ? -16.132 -4.597 22.762 1.00 73.56 89 GLN A C 1
ATOM 708 O O . GLN A 1 89 ? -16.909 -5.541 22.857 1.00 73.56 89 GLN A O 1
ATOM 713 N N . LEU A 1 90 ? -16.080 -3.845 21.657 1.00 73.12 90 LEU A N 1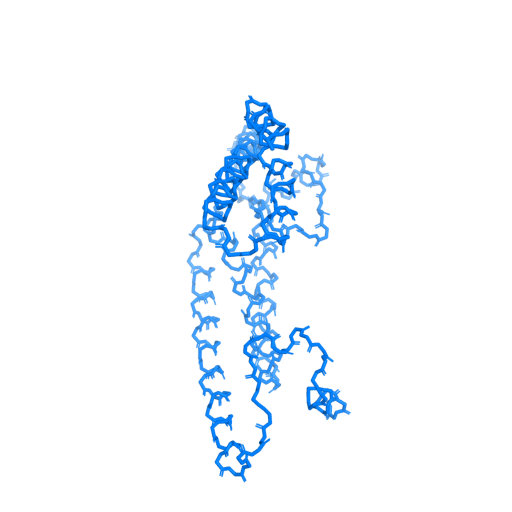
ATOM 714 C CA . LEU A 1 90 ? -16.924 -4.133 20.492 1.00 73.12 90 LEU A CA 1
ATOM 715 C C . LEU A 1 90 ? -16.536 -5.421 19.772 1.00 73.12 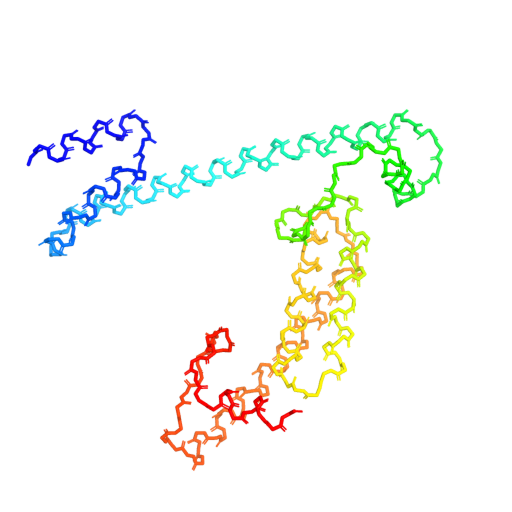90 LEU A C 1
ATOM 717 O O . LEU A 1 90 ? -17.409 -6.076 19.204 1.00 73.12 90 LEU A O 1
ATOM 721 N N . ARG A 1 91 ? -15.251 -5.785 19.785 1.00 76.88 91 ARG A N 1
ATOM 722 C CA . ARG A 1 91 ? -14.795 -7.081 19.277 1.00 76.88 91 ARG A CA 1
ATOM 723 C C . ARG A 1 91 ? -15.401 -8.213 20.097 1.00 76.88 91 ARG A C 1
ATOM 725 O O . ARG A 1 91 ? -16.006 -9.111 19.521 1.00 76.88 91 ARG A O 1
ATOM 732 N N . ASP A 1 92 ? -15.302 -8.115 21.420 1.00 78.44 92 ASP A N 1
ATOM 733 C CA . ASP A 1 92 ? -15.820 -9.118 22.356 1.00 78.44 92 ASP A CA 1
ATOM 734 C C . ASP A 1 92 ? -17.355 -9.234 22.274 1.00 78.44 92 ASP A C 1
ATOM 736 O O . ASP A 1 92 ? -17.915 -10.312 22.444 1.00 78.44 92 ASP A O 1
ATOM 740 N N . GLN A 1 93 ? -18.041 -8.135 21.944 1.00 77.56 93 GLN A N 1
ATOM 741 C CA . GLN A 1 93 ? -19.491 -8.088 21.713 1.00 77.56 93 GLN A CA 1
ATOM 742 C C . GLN A 1 93 ? -19.916 -8.507 20.292 1.00 77.56 93 GLN A C 1
ATOM 744 O O . GLN A 1 93 ? -21.105 -8.472 19.979 1.00 77.56 93 GLN A O 1
ATOM 749 N N . GLY A 1 94 ? -18.977 -8.856 19.404 1.00 76.31 94 GLY A N 1
ATOM 750 C CA . GLY A 1 94 ? -19.274 -9.221 18.012 1.00 76.31 94 GLY A CA 1
ATOM 751 C C . GLY A 1 94 ? -19.770 -8.060 17.136 1.00 76.31 94 GLY A C 1
ATOM 752 O O . GLY A 1 94 ? -20.317 -8.284 16.059 1.00 76.31 94 GLY A O 1
ATOM 753 N N . GLY A 1 95 ? -19.594 -6.813 17.579 1.00 73.88 95 GLY A N 1
ATOM 754 C CA . GLY A 1 95 ? -19.978 -5.608 16.839 1.00 73.88 95 GLY A CA 1
ATOM 755 C C . GLY A 1 95 ? -18.989 -5.207 15.740 1.00 73.88 95 GLY A C 1
ATOM 756 O O . GLY A 1 95 ? -19.316 -4.356 14.909 1.00 73.88 95 GLY A O 1
ATOM 757 N N . LEU A 1 96 ? -17.791 -5.803 15.727 1.00 76.12 96 LEU A N 1
ATOM 758 C CA . LEU A 1 96 ? -16.794 -5.605 14.678 1.00 76.12 96 LEU A CA 1
ATOM 759 C C . LEU A 1 96 ? -16.869 -6.722 13.628 1.00 76.12 96 LEU A C 1
ATOM 761 O O . LEU A 1 96 ? -17.032 -7.888 13.988 1.00 76.12 96 LEU A O 1
ATOM 765 N N . PRO A 1 97 ? -16.714 -6.397 12.331 1.00 73.31 97 PRO A N 1
ATOM 766 C CA . PRO A 1 97 ? -16.598 -7.416 11.300 1.00 73.31 97 PRO A CA 1
ATOM 767 C C . PRO A 1 97 ? -15.364 -8.304 11.547 1.00 73.31 97 PRO A C 1
ATOM 769 O O . PRO A 1 97 ? -14.351 -7.788 12.026 1.00 73.31 97 PRO A O 1
ATOM 772 N N . PRO A 1 98 ? -15.418 -9.597 11.174 1.00 70.75 98 PRO A N 1
ATOM 773 C CA . PRO A 1 98 ? -14.339 -10.549 11.422 1.00 70.75 98 PRO A CA 1
ATOM 774 C C . PRO A 1 98 ? -13.022 -10.126 10.760 1.00 70.75 98 PRO A C 1
ATOM 776 O O . PRO A 1 98 ? -13.012 -9.427 9.736 1.00 70.75 98 PRO A O 1
ATOM 779 N N . ASP A 1 99 ? -11.919 -10.578 11.356 1.00 72.19 99 ASP A N 1
ATOM 780 C CA . ASP A 1 99 ? -10.572 -10.335 10.850 1.00 72.19 99 ASP A CA 1
ATOM 781 C C . ASP A 1 99 ? -10.307 -11.242 9.645 1.00 72.19 99 ASP A C 1
ATOM 783 O O . ASP A 1 99 ? -10.256 -12.466 9.760 1.00 72.19 99 ASP A O 1
ATOM 787 N N . ASP A 1 100 ? -10.131 -10.637 8.474 1.00 71.25 100 ASP A N 1
ATOM 788 C CA . ASP A 1 100 ? -9.641 -11.343 7.291 1.00 71.25 100 ASP A CA 1
ATOM 789 C C . ASP A 1 100 ? -8.129 -11.601 7.452 1.00 71.25 100 ASP A C 1
ATOM 791 O O . ASP A 1 100 ? -7.425 -10.690 7.892 1.00 71.25 100 ASP A O 1
ATOM 795 N N . PRO A 1 101 ? -7.575 -12.769 7.076 1.00 66.62 101 PRO A N 1
ATOM 796 C CA . PRO A 1 101 ? -6.123 -13.006 7.063 1.00 66.62 101 PRO A CA 1
ATOM 797 C C . PRO A 1 101 ? -5.308 -11.885 6.385 1.00 66.62 101 PRO A C 1
ATOM 799 O O . PRO A 1 101 ? -4.174 -11.588 6.775 1.00 66.62 101 PRO A O 1
ATOM 802 N N . ASN A 1 102 ? -5.922 -11.219 5.408 1.00 68.38 102 ASN A N 1
ATOM 803 C CA . ASN A 1 102 ? -5.370 -10.139 4.609 1.00 68.38 102 ASN A CA 1
ATOM 804 C C . ASN A 1 102 ? -5.890 -8.757 5.034 1.00 68.38 102 ASN A C 1
ATOM 806 O O . ASN A 1 102 ? -5.920 -7.840 4.222 1.00 68.38 102 ASN A O 1
ATOM 810 N N . TRP A 1 103 ? -6.254 -8.556 6.305 1.00 71.75 103 TRP A N 1
ATOM 811 C CA . TRP A 1 103 ? -6.766 -7.275 6.831 1.00 71.75 103 TRP A CA 1
ATOM 812 C C . TRP A 1 103 ? -5.845 -6.061 6.595 1.00 71.75 103 TRP A C 1
ATOM 814 O O . TRP A 1 103 ? -6.284 -4.915 6.662 1.00 71.75 103 TRP A O 1
ATOM 824 N N . HIS A 1 104 ? -4.564 -6.312 6.330 1.00 69.00 104 HIS A N 1
ATOM 825 C CA . HIS A 1 104 ? -3.528 -5.328 6.018 1.00 69.00 104 HIS A CA 1
ATOM 826 C C . HIS A 1 104 ? -3.370 -5.085 4.501 1.00 69.00 104 HIS A C 1
ATOM 828 O O . HIS A 1 104 ? -2.740 -4.110 4.086 1.00 69.00 104 HIS A O 1
ATOM 834 N N . ILE A 1 105 ? -3.942 -5.959 3.664 1.00 64.31 105 ILE A N 1
ATOM 835 C CA . ILE A 1 105 ? -3.957 -5.869 2.202 1.00 64.31 105 ILE A CA 1
ATOM 836 C C . ILE A 1 105 ? -5.188 -5.056 1.791 1.00 64.31 105 ILE A C 1
ATOM 838 O O . ILE A 1 105 ? -6.244 -5.584 1.452 1.00 64.31 105 ILE A O 1
ATOM 842 N N . GLY A 1 106 ? -5.056 -3.735 1.861 1.00 67.44 106 GLY A N 1
ATOM 843 C CA . GLY A 1 106 ? -6.121 -2.795 1.524 1.00 67.44 106 GLY A CA 1
ATOM 844 C C . GLY A 1 106 ? -6.146 -1.621 2.490 1.00 67.44 106 GLY A C 1
ATOM 845 O O . GLY A 1 106 ? -5.146 -1.318 3.141 1.00 67.44 106 GLY A O 1
ATOM 846 N N . ARG A 1 107 ? -7.294 -0.950 2.581 1.00 73.12 107 ARG A N 1
ATOM 847 C CA . ARG A 1 107 ? -7.494 0.116 3.561 1.00 73.12 107 ARG A CA 1
ATOM 848 C C . ARG A 1 107 ? -7.539 -0.479 4.967 1.00 73.12 107 ARG A C 1
ATOM 850 O O . ARG A 1 107 ? -8.410 -1.291 5.275 1.00 73.12 107 ARG A O 1
ATOM 857 N N . LEU A 1 108 ? -6.615 -0.042 5.818 1.00 82.06 108 LEU A N 1
ATOM 858 C CA . LEU A 1 108 ? -6.569 -0.451 7.214 1.00 82.06 108 LEU A CA 1
ATOM 859 C C . LEU A 1 108 ? -7.773 0.120 7.968 1.00 82.06 108 LEU A C 1
ATOM 861 O O . LEU A 1 108 ? -8.060 1.315 7.893 1.00 82.06 108 LEU A O 1
ATOM 865 N N . ARG A 1 109 ? -8.477 -0.737 8.709 1.00 81.62 109 ARG A N 1
ATOM 866 C CA . ARG A 1 109 ? -9.608 -0.306 9.536 1.00 81.62 109 ARG A CA 1
ATOM 867 C C . ARG A 1 109 ? -9.103 0.373 10.818 1.00 81.62 109 ARG A C 1
ATOM 869 O O . ARG A 1 109 ? -8.117 -0.106 11.386 1.00 81.62 109 ARG A O 1
ATOM 876 N N . PRO A 1 110 ? -9.774 1.419 11.336 1.00 79.75 110 PRO A N 1
ATOM 877 C CA . PRO A 1 110 ? -9.297 2.181 12.498 1.00 79.75 110 PRO A CA 1
ATOM 878 C C . PRO A 1 110 ? -8.971 1.353 13.747 1.00 79.75 110 PRO A C 1
ATOM 880 O O . PRO A 1 110 ? -8.006 1.642 14.453 1.00 79.75 110 PRO A O 1
ATOM 883 N N . TRP A 1 111 ? -9.725 0.287 14.007 1.00 80.75 111 TRP A N 1
ATOM 884 C CA . TRP A 1 111 ? -9.511 -0.588 15.165 1.00 80.75 111 TRP A CA 1
ATOM 885 C C . TRP A 1 111 ? -8.355 -1.574 15.024 1.00 80.75 111 TRP A C 1
ATOM 887 O O . TRP A 1 111 ? -7.897 -2.117 16.026 1.00 80.75 111 TRP A O 1
ATOM 897 N N . MET A 1 112 ? -7.861 -1.786 13.804 1.00 83.81 112 MET A N 1
ATOM 898 C CA . MET A 1 112 ? -6.715 -2.654 13.522 1.00 83.81 112 MET A CA 1
ATOM 899 C C . MET A 1 112 ? -5.386 -1.897 13.622 1.00 83.81 112 MET A C 1
ATOM 901 O O . MET A 1 112 ? -4.325 -2.510 13.552 1.00 83.81 112 MET A O 1
ATOM 905 N N . VAL A 1 113 ? -5.418 -0.572 13.817 1.00 87.00 113 VAL A N 1
ATOM 906 C CA . VAL A 1 113 ? -4.219 0.273 13.950 1.00 87.00 113 VAL A CA 1
ATOM 907 C C . VAL A 1 113 ? -3.245 -0.227 15.029 1.00 87.00 113 VAL A C 1
ATOM 909 O O . VAL A 1 113 ? -2.056 -0.302 14.723 1.00 87.00 113 VAL A O 1
ATOM 912 N N . PRO A 1 114 ? -3.677 -0.628 16.244 1.00 87.44 114 PRO A N 1
ATOM 913 C CA . PRO A 1 114 ? -2.757 -1.174 17.244 1.00 87.44 114 PRO A CA 1
ATOM 914 C C . PRO A 1 114 ? -2.041 -2.445 16.767 1.00 87.44 114 PRO A C 1
ATOM 916 O O . PRO A 1 114 ? -0.830 -2.564 16.921 1.00 87.44 114 PRO A O 1
ATOM 919 N N . GLN A 1 115 ? -2.768 -3.357 16.116 1.00 87.94 115 GLN A N 1
ATOM 920 C CA . GLN A 1 115 ? -2.208 -4.608 15.598 1.00 87.94 115 GLN A CA 1
ATOM 921 C C . GLN A 1 115 ? -1.284 -4.360 14.397 1.00 87.94 115 GLN A C 1
ATOM 923 O O . GLN A 1 115 ? -0.254 -5.012 14.259 1.00 87.94 115 GLN A O 1
ATOM 928 N N . ALA A 1 116 ? -1.611 -3.387 13.541 1.00 89.62 116 ALA A N 1
ATOM 929 C CA . ALA A 1 116 ? -0.748 -2.938 12.449 1.00 89.62 116 ALA A CA 1
ATOM 930 C C . ALA A 1 116 ? 0.564 -2.345 12.964 1.00 89.62 116 ALA A C 1
ATOM 932 O O . ALA A 1 116 ? 1.625 -2.656 12.426 1.00 89.62 116 ALA A O 1
ATOM 933 N N . MET A 1 117 ? 0.496 -1.538 14.025 1.00 92.62 117 MET A N 1
ATOM 934 C CA . MET A 1 117 ? 1.679 -0.997 14.689 1.00 92.62 117 MET A CA 1
ATOM 935 C C . MET A 1 117 ? 2.553 -2.106 15.267 1.00 92.62 117 MET A C 1
ATOM 937 O O . MET A 1 117 ? 3.749 -2.137 14.988 1.00 92.62 117 MET A O 1
ATOM 941 N N . GLU A 1 118 ? 1.968 -3.045 16.011 1.00 91.75 118 GLU A N 1
ATOM 942 C CA . GLU A 1 118 ? 2.694 -4.183 16.584 1.00 91.75 118 GLU A CA 1
ATOM 943 C C . GLU A 1 118 ? 3.378 -5.023 15.495 1.00 91.75 118 GLU A C 1
ATOM 945 O O . GLU A 1 118 ? 4.577 -5.300 15.569 1.00 91.75 118 GLU A O 1
ATOM 950 N N . ARG A 1 119 ? 2.650 -5.345 14.421 1.00 91.75 119 ARG A N 1
ATOM 951 C CA . ARG A 1 119 ? 3.173 -6.123 13.291 1.00 91.75 119 ARG A CA 1
ATOM 952 C C . ARG A 1 119 ? 4.269 -5.373 12.528 1.00 91.75 119 ARG A C 1
ATOM 954 O O . ARG A 1 119 ? 5.278 -5.971 12.163 1.00 91.75 119 ARG A O 1
ATOM 961 N N . GLY A 1 120 ? 4.110 -4.063 12.327 1.00 92.25 120 GLY A N 1
ATOM 962 C CA . GLY A 1 120 ? 5.132 -3.203 11.725 1.00 92.25 120 GLY A CA 1
ATOM 963 C C . GLY A 1 120 ? 6.416 -3.155 12.556 1.00 92.25 120 GLY A C 1
ATOM 964 O O . GLY A 1 120 ? 7.514 -3.297 12.015 1.00 92.25 120 GLY A O 1
ATOM 965 N N . MET A 1 121 ? 6.292 -3.040 13.880 1.00 94.94 121 MET A N 1
ATOM 966 C CA . MET A 1 121 ? 7.435 -3.074 14.797 1.00 94.94 121 MET A CA 1
ATOM 967 C C . MET A 1 121 ? 8.116 -4.446 14.823 1.00 94.94 121 MET A C 1
ATOM 969 O O . MET A 1 121 ? 9.346 -4.508 14.841 1.00 94.94 121 MET A O 1
ATOM 973 N N . ALA A 1 122 ? 7.353 -5.538 14.742 1.00 95.00 122 ALA A N 1
ATOM 974 C CA . ALA A 1 122 ? 7.903 -6.887 14.628 1.00 95.00 122 ALA A CA 1
ATOM 975 C C . ALA A 1 122 ? 8.727 -7.062 13.339 1.00 95.00 122 ALA A C 1
ATOM 977 O O . ALA A 1 122 ? 9.855 -7.548 13.397 1.00 95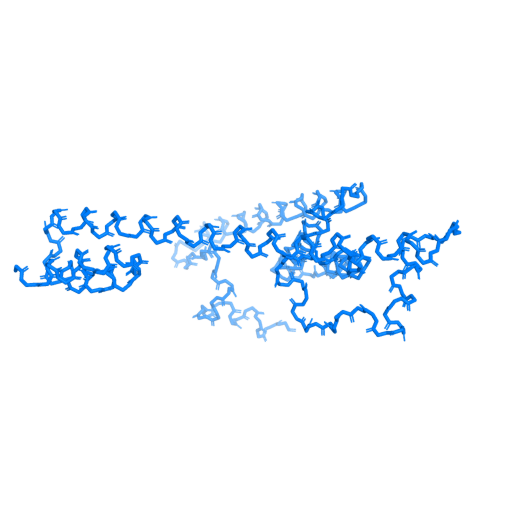.00 122 ALA A O 1
ATOM 978 N N . HIS A 1 123 ? 8.223 -6.599 12.188 1.00 92.81 123 HIS A N 1
ATOM 979 C CA . HIS A 1 123 ? 8.977 -6.618 10.928 1.00 92.81 123 HIS A CA 1
ATOM 980 C C . HIS A 1 123 ? 10.240 -5.752 10.986 1.00 92.81 123 HIS A C 1
ATOM 982 O O . HIS A 1 123 ? 11.300 -6.184 10.535 1.00 92.81 123 HIS A O 1
ATOM 988 N N . LYS A 1 124 ? 10.163 -4.564 11.596 1.00 95.31 124 LYS A N 1
ATOM 989 C CA . LYS A 1 124 ? 11.333 -3.704 11.819 1.00 95.31 124 LYS A CA 1
ATOM 990 C C . LYS A 1 124 ? 12.389 -4.408 12.676 1.00 95.31 124 LYS A C 1
ATOM 992 O O . LYS A 1 124 ? 13.565 -4.397 12.323 1.00 95.31 124 LYS A O 1
ATOM 997 N N . SER A 1 125 ? 11.981 -5.045 13.773 1.00 96.00 125 SER A N 1
ATOM 998 C CA . SER A 1 125 ? 12.890 -5.806 14.636 1.00 96.00 125 SER A CA 1
ATOM 999 C C . SER A 1 125 ? 13.501 -7.004 13.898 1.00 96.00 125 SER A C 1
ATOM 1001 O O . SER A 1 125 ? 14.711 -7.215 13.957 1.00 96.00 125 SER A O 1
ATOM 1003 N N . ALA A 1 126 ? 12.702 -7.737 13.117 1.00 92.06 126 ALA A N 1
ATOM 1004 C CA . ALA A 1 126 ? 13.196 -8.820 12.269 1.00 92.06 126 ALA A CA 1
ATOM 1005 C C . ALA A 1 126 ? 14.242 -8.321 11.257 1.00 92.06 126 ALA A C 1
ATOM 1007 O O . ALA A 1 126 ? 15.274 -8.962 11.081 1.00 92.06 126 ALA A O 1
ATOM 1008 N N . ALA A 1 127 ? 14.028 -7.149 10.652 1.00 90.81 127 ALA A N 1
ATOM 1009 C CA . ALA A 1 127 ? 14.983 -6.537 9.732 1.00 90.81 127 ALA A CA 1
ATOM 1010 C C . ALA A 1 127 ? 16.306 -6.161 10.420 1.00 90.81 127 ALA A C 1
ATOM 1012 O O . ALA A 1 127 ? 17.382 -6.375 9.863 1.00 90.81 127 ALA A O 1
ATOM 1013 N N . GLN A 1 128 ? 16.244 -5.622 11.639 1.00 91.94 128 GLN A N 1
ATOM 1014 C CA . GLN A 1 128 ? 17.434 -5.268 12.420 1.00 91.94 128 GLN A CA 1
ATOM 1015 C C . GLN A 1 128 ? 18.285 -6.495 12.768 1.00 91.94 128 GLN A C 1
ATOM 1017 O O . GLN A 1 128 ? 19.511 -6.407 12.748 1.00 91.94 128 GLN A O 1
ATOM 1022 N N . ASN A 1 129 ? 17.635 -7.631 13.025 1.00 90.06 129 ASN A N 1
ATOM 1023 C CA . ASN A 1 129 ? 18.290 -8.889 13.381 1.00 90.06 129 ASN A CA 1
ATOM 1024 C C . ASN A 1 129 ? 18.690 -9.744 12.164 1.00 90.06 129 ASN A C 1
ATOM 1026 O O . ASN A 1 129 ? 19.439 -10.709 12.313 1.00 90.06 129 ASN A O 1
ATOM 1030 N N . ALA A 1 130 ? 18.211 -9.410 10.963 1.00 88.00 130 ALA A N 1
ATOM 1031 C CA . ALA A 1 130 ? 18.539 -10.139 9.746 1.00 88.00 130 ALA A CA 1
ATOM 1032 C C . ALA A 1 130 ? 19.992 -9.880 9.312 1.00 88.00 130 ALA A C 1
ATOM 1034 O O . ALA A 1 130 ? 20.425 -8.735 9.132 1.00 88.00 130 ALA A O 1
ATOM 1035 N N . THR A 1 131 ? 20.736 -10.966 9.110 1.00 83.25 131 THR A N 1
ATOM 1036 C CA . THR A 1 131 ? 22.115 -10.945 8.603 1.00 83.25 131 THR A CA 1
ATOM 1037 C C . THR A 1 131 ? 22.156 -10.812 7.084 1.00 83.25 131 THR A C 1
ATOM 1039 O O . THR A 1 131 ? 23.006 -10.096 6.553 1.00 83.25 131 THR A O 1
ATOM 1042 N N . ASP A 1 132 ? 21.217 -11.459 6.390 1.00 78.38 132 ASP A N 1
ATOM 1043 C CA . ASP A 1 132 ? 21.074 -11.363 4.942 1.00 78.38 132 ASP A CA 1
ATOM 1044 C C . ASP A 1 132 ? 20.517 -9.977 4.544 1.00 78.38 132 ASP A C 1
ATOM 1046 O O . ASP A 1 132 ? 19.401 -9.623 4.950 1.00 78.38 132 ASP A O 1
ATOM 1050 N N . PRO A 1 133 ? 21.245 -9.182 3.730 1.00 75.12 133 PRO A N 1
ATOM 1051 C CA . PRO A 1 133 ? 20.766 -7.887 3.250 1.00 75.12 133 PRO A CA 1
ATOM 1052 C C . PRO A 1 133 ? 19.431 -7.972 2.495 1.00 75.12 133 PRO A C 1
ATOM 1054 O O . PRO A 1 133 ? 18.656 -7.014 2.533 1.00 75.12 133 PRO A O 1
ATOM 1057 N N . PHE A 1 134 ? 19.114 -9.099 1.848 1.00 75.12 134 PHE A N 1
ATOM 1058 C CA . PHE A 1 134 ? 17.841 -9.270 1.141 1.00 75.12 134 PHE A CA 1
ATOM 1059 C C . PHE A 1 134 ? 16.671 -9.451 2.103 1.00 75.12 134 PHE A C 1
ATOM 1061 O O . PHE A 1 134 ? 15.654 -8.768 1.974 1.00 75.12 134 PHE A O 1
ATOM 1068 N N . GLN A 1 135 ? 16.830 -10.323 3.098 1.00 80.81 135 GLN A N 1
ATOM 1069 C CA . GLN A 1 135 ? 15.834 -10.501 4.156 1.00 80.81 135 GLN A CA 1
ATOM 1070 C C . GLN A 1 135 ? 15.628 -9.207 4.945 1.00 80.81 135 GLN A C 1
ATOM 1072 O O . GLN A 1 135 ? 14.493 -8.852 5.263 1.00 80.81 135 GLN A O 1
ATOM 1077 N N . LYS A 1 136 ? 16.710 -8.461 5.192 1.00 84.62 136 LYS A N 1
ATOM 1078 C CA . LYS A 1 136 ? 16.657 -7.152 5.841 1.00 84.62 136 LYS A CA 1
ATOM 1079 C C . LYS A 1 136 ? 15.845 -6.138 5.029 1.00 84.62 136 LYS A C 1
ATOM 1081 O O . LYS A 1 136 ? 14.952 -5.500 5.584 1.00 84.62 136 LYS A O 1
ATOM 1086 N N . LEU A 1 137 ? 16.110 -6.001 3.726 1.00 82.56 137 LEU A N 1
ATOM 1087 C CA . LEU A 1 137 ? 15.346 -5.101 2.852 1.00 82.56 137 LEU A CA 1
ATOM 1088 C C . LEU A 1 137 ? 13.866 -5.482 2.790 1.00 82.56 137 LEU A C 1
ATOM 1090 O O . LEU A 1 137 ? 13.015 -4.609 2.938 1.00 82.56 137 LEU A O 1
ATOM 1094 N N . TYR A 1 138 ? 13.569 -6.771 2.621 1.00 85.81 138 TYR A N 1
ATOM 1095 C CA . TYR A 1 138 ? 12.198 -7.271 2.594 1.00 85.81 138 TYR A CA 1
ATOM 1096 C C . TYR A 1 138 ? 11.454 -6.946 3.895 1.00 85.81 138 TYR A C 1
ATOM 1098 O O . TYR A 1 138 ? 10.361 -6.387 3.870 1.00 85.81 138 TYR A O 1
ATOM 1106 N N . ALA A 1 139 ? 12.063 -7.233 5.046 1.00 87.88 139 ALA A N 1
ATOM 1107 C CA . ALA A 1 139 ? 11.443 -6.982 6.339 1.00 87.88 139 ALA A CA 1
ATOM 1108 C C . ALA A 1 139 ? 11.231 -5.479 6.609 1.00 87.88 139 ALA A C 1
ATOM 1110 O O . ALA A 1 139 ? 10.176 -5.098 7.115 1.00 87.88 139 ALA A O 1
ATOM 1111 N N . TYR A 1 140 ? 12.163 -4.602 6.211 1.00 89.38 140 TYR A N 1
ATOM 1112 C CA . TYR A 1 140 ? 11.931 -3.155 6.286 1.00 89.38 140 TYR A CA 1
ATOM 1113 C C . TYR A 1 140 ? 10.839 -2.668 5.323 1.00 89.38 140 TYR A C 1
ATOM 1115 O O . TYR A 1 140 ? 10.109 -1.732 5.659 1.00 89.38 140 TYR A O 1
ATOM 1123 N N . GLU A 1 141 ? 10.700 -3.283 4.148 1.00 87.69 141 GLU A N 1
ATOM 1124 C CA . GLU A 1 141 ? 9.633 -2.954 3.200 1.00 87.69 141 GLU A CA 1
ATOM 1125 C C . GLU A 1 141 ? 8.260 -3.326 3.776 1.00 87.69 141 GLU A C 1
ATOM 1127 O O . GLU A 1 141 ? 7.343 -2.503 3.771 1.00 87.69 141 GLU A O 1
ATOM 1132 N N . GLU A 1 142 ? 8.136 -4.525 4.349 1.00 87.00 142 GLU A N 1
ATOM 1133 C CA . GLU A 1 142 ? 6.915 -4.971 5.027 1.00 87.00 142 GLU A CA 1
ATOM 1134 C C . GLU A 1 142 ? 6.579 -4.082 6.234 1.00 87.00 142 GLU A C 1
ATOM 1136 O O . GLU A 1 142 ? 5.431 -3.660 6.394 1.00 87.00 142 GLU A O 1
ATOM 1141 N N . ALA A 1 143 ? 7.579 -3.691 7.032 1.00 90.25 143 ALA A N 1
ATOM 1142 C CA . ALA A 1 143 ? 7.390 -2.725 8.114 1.00 90.25 143 ALA A CA 1
ATOM 1143 C C . ALA A 1 143 ? 6.880 -1.369 7.590 1.00 90.25 143 ALA A C 1
ATOM 1145 O O . ALA A 1 143 ? 5.910 -0.812 8.108 1.00 90.25 143 ALA A O 1
ATOM 1146 N N . SER A 1 144 ? 7.487 -0.858 6.515 1.00 89.00 144 SER A N 1
ATOM 1147 C CA . SER A 1 144 ? 7.118 0.421 5.898 1.00 89.00 144 SER A CA 1
ATOM 1148 C C . SER A 1 144 ? 5.696 0.404 5.335 1.00 89.00 144 SER A C 1
ATOM 1150 O O . SER A 1 144 ? 4.980 1.399 5.471 1.00 89.00 144 SER A O 1
ATOM 1152 N N . LYS A 1 145 ? 5.247 -0.720 4.760 1.00 87.44 145 LYS A N 1
ATOM 1153 C CA . LYS A 1 145 ? 3.853 -0.907 4.327 1.00 87.44 145 LYS A CA 1
ATOM 1154 C C . LYS A 1 145 ? 2.902 -0.771 5.514 1.00 87.44 145 LYS A C 1
ATOM 1156 O O . LYS A 1 145 ? 1.962 0.017 5.440 1.00 87.44 145 LYS A O 1
ATOM 1161 N N . MET A 1 146 ? 3.179 -1.457 6.625 1.00 87.69 146 MET A N 1
ATOM 1162 C CA . MET A 1 146 ? 2.347 -1.392 7.835 1.00 87.69 146 MET A CA 1
ATOM 1163 C C . MET A 1 146 ? 2.268 0.029 8.408 1.00 87.69 146 MET A C 1
ATOM 1165 O O . MET A 1 146 ? 1.170 0.527 8.657 1.00 87.69 146 MET A O 1
ATOM 1169 N N . PHE A 1 147 ? 3.400 0.725 8.558 1.00 91.19 147 PHE A N 1
ATOM 1170 C CA . PHE A 1 147 ? 3.399 2.098 9.075 1.00 91.19 147 PHE A CA 1
ATOM 1171 C C . PHE A 1 147 ? 2.713 3.084 8.130 1.00 91.19 147 PHE A C 1
ATOM 1173 O O . PHE A 1 147 ? 1.994 3.965 8.593 1.00 91.19 147 PHE A O 1
ATOM 1180 N N . THR A 1 148 ? 2.870 2.912 6.815 1.00 87.88 148 THR A N 1
ATOM 1181 C CA . THR A 1 148 ? 2.153 3.724 5.820 1.00 87.88 148 THR A CA 1
ATOM 1182 C C . THR A 1 148 ? 0.646 3.583 6.001 1.00 87.88 148 THR A C 1
ATOM 1184 O O . THR A 1 148 ? -0.052 4.588 6.108 1.00 87.88 148 THR A O 1
ATOM 1187 N N . ARG A 1 149 ? 0.148 2.347 6.141 1.00 84.38 149 ARG A N 1
ATOM 1188 C CA . ARG A 1 149 ? -1.274 2.081 6.404 1.00 84.38 149 ARG A CA 1
ATOM 1189 C C . ARG A 1 149 ? -1.762 2.702 7.706 1.00 84.38 149 ARG A C 1
ATOM 1191 O O . ARG A 1 149 ? -2.873 3.220 7.757 1.00 84.38 149 ARG A O 1
ATOM 1198 N N . VAL A 1 150 ? -0.944 2.680 8.755 1.00 87.88 150 VAL A N 1
ATOM 1199 C CA . VAL A 1 150 ? -1.272 3.364 10.011 1.00 87.88 150 VAL A CA 1
ATOM 1200 C C . VAL A 1 150 ? -1.387 4.872 9.793 1.00 87.88 150 VAL A C 1
ATOM 1202 O O . VAL A 1 150 ? -2.376 5.458 10.221 1.00 87.88 150 VAL A O 1
ATOM 1205 N N . LEU A 1 151 ? -0.432 5.487 9.092 1.00 85.50 151 LEU A N 1
ATOM 1206 C CA . LEU A 1 151 ? -0.407 6.929 8.820 1.00 85.50 151 LEU A CA 1
ATOM 1207 C C . LEU A 1 151 ? -1.550 7.397 7.908 1.00 85.50 151 LEU A C 1
ATOM 1209 O O . LEU A 1 151 ? -2.029 8.517 8.075 1.00 85.50 151 LEU A O 1
ATOM 1213 N N . GLU A 1 152 ? -2.012 6.548 6.984 1.00 83.62 152 GLU A N 1
ATOM 1214 C CA . GLU A 1 152 ? -3.210 6.793 6.163 1.00 83.62 152 GLU A CA 1
ATOM 1215 C C . GLU A 1 152 ? -4.476 6.937 7.023 1.00 83.62 152 GLU A C 1
ATOM 1217 O O . GLU A 1 152 ? -5.379 7.698 6.679 1.00 83.62 152 GLU A O 1
ATOM 1222 N N . VAL A 1 153 ? -4.541 6.221 8.149 1.00 82.81 153 VAL A N 1
ATOM 1223 C CA . VAL A 1 153 ? -5.698 6.214 9.054 1.00 82.81 153 VAL A CA 1
ATOM 1224 C C . VAL A 1 153 ? -5.552 7.248 10.168 1.00 82.81 153 VAL A C 1
ATOM 1226 O O . VAL A 1 153 ? -6.507 7.946 10.507 1.00 82.81 153 VAL A O 1
ATOM 1229 N N . LYS A 1 154 ? -4.364 7.340 10.773 1.00 80.31 154 LYS A N 1
ATOM 1230 C CA . LYS A 1 154 ? -4.079 8.199 11.922 1.00 80.31 154 LYS A CA 1
ATOM 1231 C C . LYS A 1 154 ? -2.632 8.677 11.877 1.00 80.31 154 LYS A C 1
ATOM 1233 O O . LYS A 1 154 ? -1.698 7.880 11.894 1.00 80.31 154 LYS A O 1
ATOM 1238 N N . GLN A 1 155 ? -2.446 9.994 11.908 1.00 81.12 155 GLN A N 1
ATOM 1239 C CA . GLN A 1 155 ? -1.125 10.628 11.936 1.00 81.12 155 GLN A CA 1
ATOM 1240 C C . GLN A 1 155 ? -0.462 10.451 13.313 1.00 81.12 155 GLN A C 1
ATOM 1242 O O . GLN A 1 155 ? -0.489 11.344 14.157 1.00 81.12 155 GLN A O 1
ATOM 1247 N N . LEU A 1 156 ? 0.089 9.261 13.564 1.00 85.12 156 LEU A N 1
ATOM 1248 C CA . LEU A 1 156 ? 0.802 8.923 14.795 1.00 85.12 156 LEU A CA 1
ATOM 1249 C C . LEU A 1 156 ? 2.296 9.276 14.663 1.00 85.12 156 LEU A C 1
ATOM 1251 O O . LEU A 1 156 ? 2.956 8.747 13.762 1.00 85.12 156 LEU A O 1
ATOM 1255 N N . PRO A 1 157 ? 2.865 10.106 15.563 1.00 87.56 157 PRO A N 1
ATOM 1256 C CA . PRO A 1 157 ? 4.284 10.472 15.517 1.00 87.56 157 PRO A CA 1
ATOM 1257 C C . PRO A 1 157 ? 5.224 9.263 15.564 1.00 87.56 157 PRO A C 1
ATOM 1259 O O . PRO A 1 157 ? 6.204 9.211 14.828 1.00 87.56 157 PRO A O 1
ATOM 1262 N N . GLU A 1 158 ? 4.886 8.257 16.371 1.00 91.06 158 GLU A N 1
ATOM 1263 C CA . GLU A 1 158 ? 5.659 7.016 16.508 1.00 91.06 158 GLU A CA 1
ATOM 1264 C C . GLU A 1 158 ? 5.706 6.219 15.197 1.00 91.06 158 GLU A C 1
ATOM 1266 O O . GLU A 1 158 ? 6.774 5.782 14.772 1.00 91.06 158 GLU A O 1
ATOM 1271 N N . ALA A 1 159 ? 4.566 6.092 14.506 1.00 89.12 159 ALA A N 1
ATOM 1272 C CA . ALA A 1 159 ? 4.492 5.433 13.202 1.00 89.12 159 ALA A CA 1
ATOM 1273 C C . ALA A 1 159 ? 5.314 6.190 12.149 1.00 89.12 159 ALA A C 1
ATOM 1275 O O . ALA A 1 159 ? 6.006 5.579 11.336 1.00 89.12 159 ALA A O 1
ATOM 1276 N N . ARG A 1 160 ? 5.282 7.530 12.186 1.00 90.06 160 ARG A N 1
ATOM 1277 C CA . ARG A 1 160 ? 6.058 8.392 11.284 1.00 90.06 160 ARG A CA 1
ATOM 1278 C C . ARG A 1 160 ? 7.560 8.242 11.509 1.00 90.06 160 ARG A C 1
ATOM 1280 O O . ARG A 1 160 ? 8.301 8.131 10.532 1.00 90.06 160 ARG A O 1
ATOM 1287 N N . ALA A 1 161 ? 7.994 8.235 12.767 1.00 92.94 161 ALA A N 1
ATOM 1288 C CA . ALA A 1 161 ? 9.388 8.028 13.139 1.00 92.94 161 ALA A CA 1
ATOM 1289 C C . ALA A 1 161 ? 9.871 6.644 12.683 1.00 92.94 161 ALA A C 1
ATOM 1291 O O . ALA A 1 161 ? 10.846 6.551 11.939 1.00 92.94 161 ALA A O 1
ATOM 1292 N N . ALA A 1 162 ? 9.124 5.586 13.016 1.00 92.88 162 ALA A N 1
ATOM 1293 C CA . ALA A 1 162 ? 9.465 4.221 12.627 1.00 92.88 162 ALA A CA 1
ATOM 1294 C C . ALA A 1 162 ? 9.504 4.029 11.101 1.00 92.88 162 ALA A C 1
ATOM 1296 O O . ALA A 1 162 ? 10.418 3.380 10.593 1.00 92.88 162 ALA A O 1
ATOM 1297 N N . PHE A 1 163 ? 8.568 4.632 10.361 1.00 92.00 163 PHE A N 1
ATOM 1298 C CA . PHE A 1 163 ? 8.580 4.637 8.898 1.00 92.00 163 PHE A CA 1
ATOM 1299 C C . PHE A 1 163 ? 9.838 5.308 8.336 1.00 92.00 163 PHE A C 1
ATOM 1301 O O . PHE A 1 163 ? 10.530 4.727 7.502 1.00 92.00 163 PHE A O 1
ATOM 1308 N N . ASN A 1 164 ? 10.166 6.511 8.817 1.00 89.75 164 ASN A N 1
ATOM 1309 C CA . ASN A 1 164 ? 11.342 7.247 8.353 1.00 89.75 164 ASN A CA 1
ATOM 1310 C C . ASN A 1 164 ? 12.639 6.473 8.633 1.00 89.75 164 ASN A C 1
ATOM 1312 O O . ASN A 1 164 ? 13.520 6.427 7.776 1.00 89.75 164 ASN A O 1
ATOM 1316 N N . GLU A 1 165 ? 12.738 5.827 9.796 1.00 92.12 165 GLU A N 1
ATOM 1317 C CA . GLU A 1 165 ? 13.864 4.955 10.138 1.00 92.12 165 GLU A CA 1
ATOM 1318 C C . GLU A 1 165 ? 13.974 3.754 9.191 1.00 92.12 165 GLU A C 1
ATOM 1320 O O . GLU A 1 165 ? 15.069 3.463 8.709 1.00 92.12 165 GLU A O 1
ATOM 1325 N N . CYS A 1 166 ? 12.857 3.089 8.870 1.00 89.31 166 CYS A N 1
ATOM 1326 C CA . CYS A 1 166 ? 12.854 1.978 7.914 1.00 89.31 166 CYS A CA 1
ATOM 1327 C C . CYS A 1 166 ? 13.306 2.446 6.523 1.00 89.31 166 CYS A C 1
ATOM 1329 O O . CYS A 1 166 ? 14.176 1.821 5.922 1.00 89.31 166 CYS A O 1
ATOM 1331 N N . CYS A 1 167 ? 12.793 3.579 6.035 1.00 84.62 167 CYS A N 1
ATOM 1332 C CA . CYS A 1 167 ? 13.207 4.157 4.754 1.00 84.62 167 CYS A CA 1
ATOM 1333 C C . CYS A 1 167 ? 14.700 4.512 4.724 1.00 84.62 167 CYS A C 1
ATOM 1335 O O . CYS A 1 167 ? 15.385 4.229 3.738 1.00 84.62 167 CYS A O 1
ATOM 1337 N N . ALA A 1 168 ? 15.218 5.121 5.794 1.00 86.19 168 ALA A N 1
ATOM 1338 C CA . ALA A 1 168 ? 16.636 5.444 5.908 1.00 86.19 168 ALA A CA 1
ATOM 1339 C C . ALA A 1 168 ? 17.497 4.170 5.893 1.00 86.19 168 ALA A C 1
ATOM 1341 O O . ALA A 1 168 ? 18.448 4.085 5.114 1.00 86.19 168 ALA A O 1
ATOM 1342 N N . ALA A 1 169 ? 17.125 3.156 6.678 1.00 88.19 169 ALA A N 1
ATOM 1343 C CA . ALA A 1 169 ? 17.827 1.876 6.730 1.00 88.19 169 ALA A CA 1
ATOM 1344 C C . ALA A 1 169 ? 17.800 1.139 5.379 1.00 88.19 169 ALA A C 1
ATOM 1346 O O . ALA A 1 169 ? 18.834 0.655 4.919 1.00 88.19 169 ALA A O 1
ATOM 1347 N N . MET A 1 170 ? 16.652 1.117 4.695 1.00 86.06 170 MET A N 1
ATOM 1348 C CA . MET A 1 170 ? 16.537 0.545 3.351 1.00 86.06 170 MET A CA 1
ATOM 1349 C C . MET A 1 170 ? 17.459 1.246 2.358 1.00 86.06 170 MET A C 1
ATOM 1351 O O . MET A 1 170 ? 18.158 0.581 1.599 1.00 86.06 170 MET A O 1
ATOM 1355 N N . ASN A 1 171 ? 17.495 2.581 2.364 1.00 81.56 171 ASN A N 1
ATOM 1356 C CA . ASN A 1 171 ? 18.364 3.341 1.468 1.00 81.56 171 ASN A CA 1
ATOM 1357 C C . ASN A 1 171 ? 19.843 2.998 1.679 1.00 81.56 171 ASN A C 1
ATOM 1359 O O . ASN A 1 171 ? 20.575 2.848 0.700 1.00 81.56 171 ASN A O 1
ATOM 1363 N N . VAL A 1 172 ? 20.276 2.830 2.931 1.00 85.56 172 VAL A N 1
ATOM 1364 C CA . VAL A 1 172 ? 21.645 2.403 3.253 1.00 85.56 172 VAL A CA 1
ATOM 1365 C C . VAL A 1 172 ? 21.943 1.025 2.656 1.00 85.56 172 VAL A C 1
ATOM 1367 O O . VAL A 1 172 ? 22.936 0.870 1.941 1.00 85.56 172 VAL A O 1
ATOM 1370 N N . GLU A 1 173 ? 21.070 0.040 2.872 1.00 83.00 173 GLU A N 1
ATOM 1371 C CA . GLU A 1 173 ? 21.277 -1.317 2.348 1.00 83.00 173 GLU A CA 1
ATOM 1372 C C . GLU A 1 173 ? 21.204 -1.363 0.809 1.00 83.00 173 GLU A C 1
ATOM 1374 O O . GLU A 1 173 ? 22.004 -2.048 0.168 1.00 83.00 173 GLU A O 1
ATOM 1379 N N . TYR A 1 174 ? 20.343 -0.556 0.178 1.00 79.06 174 TYR A N 1
ATOM 1380 C CA . TYR A 1 174 ? 20.311 -0.410 -1.281 1.00 79.06 174 TYR A CA 1
ATOM 1381 C C . TYR A 1 174 ? 21.623 0.144 -1.845 1.00 79.06 174 TYR A C 1
ATOM 1383 O O . TYR A 1 174 ? 22.118 -0.358 -2.861 1.00 79.06 174 TYR A O 1
ATOM 1391 N N . GLN A 1 175 ? 22.211 1.162 -1.208 1.00 78.62 175 GLN A N 1
ATOM 1392 C CA . GLN A 1 175 ? 23.511 1.694 -1.631 1.00 78.62 175 GLN A CA 1
ATOM 1393 C C . GLN A 1 175 ? 24.617 0.651 -1.461 1.00 78.62 175 GLN A C 1
ATOM 1395 O O . GLN A 1 175 ? 25.421 0.460 -2.379 1.00 78.62 175 GLN A O 1
ATOM 1400 N N . ARG A 1 176 ? 24.610 -0.086 -0.344 1.00 79.12 176 ARG A N 1
ATOM 1401 C CA . ARG A 1 176 ? 25.551 -1.182 -0.087 1.00 79.12 176 ARG A 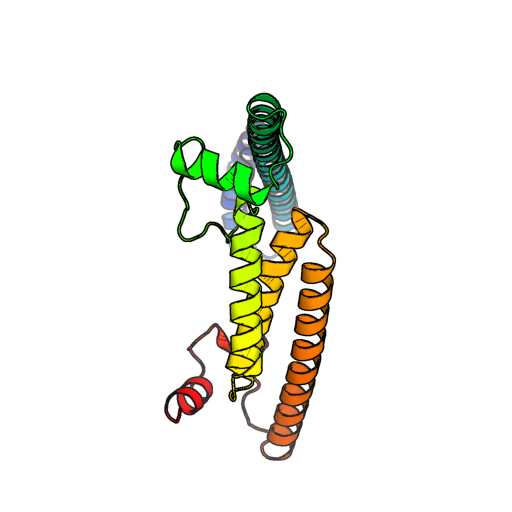CA 1
ATOM 1402 C C . ARG A 1 176 ? 25.462 -2.258 -1.168 1.00 79.12 176 ARG A C 1
ATOM 1404 O O . ARG A 1 176 ? 26.474 -2.607 -1.775 1.00 79.12 176 ARG A O 1
ATOM 1411 N N . MET A 1 177 ? 24.258 -2.725 -1.490 1.00 75.75 177 MET A N 1
ATOM 1412 C CA . MET A 1 177 ? 24.045 -3.700 -2.562 1.00 75.75 177 MET A CA 1
ATOM 1413 C C . MET A 1 177 ? 24.487 -3.180 -3.933 1.00 75.75 177 MET A C 1
ATOM 1415 O O . MET A 1 177 ? 25.083 -3.917 -4.720 1.00 75.75 177 MET A O 1
ATOM 1419 N N . LYS A 1 178 ? 24.226 -1.905 -4.235 1.00 76.31 178 LYS A N 1
ATOM 1420 C CA . LYS A 1 178 ? 24.661 -1.274 -5.487 1.00 76.31 178 LYS A CA 1
ATOM 1421 C C . LYS A 1 178 ? 26.186 -1.233 -5.596 1.00 76.31 178 LYS A C 1
ATOM 1423 O O . LYS A 1 178 ? 26.716 -1.447 -6.687 1.00 76.31 178 LYS A O 1
ATOM 1428 N N . GLN A 1 179 ? 26.887 -0.977 -4.492 1.00 74.31 179 GLN A N 1
ATOM 1429 C CA . GLN A 1 179 ? 28.347 -1.000 -4.438 1.00 74.31 179 GLN A CA 1
ATOM 1430 C C . GLN A 1 179 ? 28.898 -2.412 -4.650 1.00 74.31 179 GLN A C 1
ATOM 1432 O O . GLN A 1 179 ? 29.754 -2.584 -5.517 1.00 74.31 179 GLN A O 1
ATOM 1437 N N . VAL A 1 180 ? 28.355 -3.415 -3.950 1.00 69.62 180 VAL A N 1
ATOM 1438 C CA . VAL A 1 180 ? 28.725 -4.830 -4.145 1.00 69.62 180 VAL A CA 1
ATOM 1439 C C . VAL A 1 180 ? 28.539 -5.220 -5.608 1.00 69.62 180 VAL A C 1
ATOM 1441 O O . VAL A 1 180 ? 29.469 -5.698 -6.246 1.00 69.62 180 VAL A O 1
ATOM 1444 N N . LYS A 1 181 ? 27.385 -4.894 -6.199 1.00 68.00 181 LYS A N 1
ATOM 1445 C CA . LYS A 1 181 ? 27.097 -5.180 -7.609 1.00 68.00 181 LYS A CA 1
ATOM 1446 C C . LYS A 1 181 ? 28.101 -4.532 -8.572 1.00 68.00 181 LYS A C 1
ATOM 1448 O O . LYS A 1 181 ? 28.482 -5.145 -9.568 1.00 68.00 181 LYS A O 1
ATOM 1453 N N . ARG A 1 182 ? 28.537 -3.296 -8.300 1.00 70.94 182 ARG A N 1
ATOM 1454 C CA . ARG A 1 182 ? 29.570 -2.608 -9.097 1.00 70.94 182 ARG A CA 1
ATOM 1455 C C . ARG A 1 182 ? 30.929 -3.299 -8.978 1.00 70.94 182 ARG A C 1
ATOM 1457 O O . ARG A 1 182 ? 31.579 -3.493 -9.998 1.00 70.94 182 ARG A O 1
ATOM 1464 N N . GLN A 1 183 ? 31.326 -3.689 -7.768 1.00 70.19 183 GLN A N 1
ATOM 1465 C CA . GLN A 1 183 ? 32.575 -4.417 -7.520 1.00 70.19 183 GLN A CA 1
ATOM 1466 C C . GLN A 1 183 ? 32.568 -5.789 -8.202 1.00 70.19 183 GLN A C 1
ATOM 1468 O O . GLN A 1 183 ? 33.522 -6.130 -8.894 1.00 70.19 183 GLN A O 1
ATOM 1473 N N . THR A 1 184 ? 31.465 -6.536 -8.103 1.00 68.38 184 THR A N 1
ATOM 1474 C CA . THR A 1 184 ? 31.308 -7.824 -8.791 1.00 68.38 184 THR A CA 1
ATOM 1475 C C . THR A 1 184 ? 31.421 -7.674 -10.305 1.00 68.38 184 THR A C 1
ATOM 1477 O O . THR A 1 184 ? 32.088 -8.485 -10.931 1.00 68.38 184 THR A O 1
ATOM 1480 N N . LYS A 1 185 ? 30.838 -6.626 -10.902 1.00 64.44 185 LYS A N 1
ATOM 1481 C CA . LYS A 1 185 ? 30.957 -6.366 -12.346 1.00 64.44 185 LYS A CA 1
ATOM 1482 C C . LYS A 1 185 ? 32.376 -5.969 -12.768 1.00 64.44 185 LYS A C 1
ATOM 1484 O O . LYS A 1 185 ? 32.800 -6.317 -13.862 1.00 64.44 185 LYS A O 1
ATOM 1489 N N . ALA A 1 186 ? 33.095 -5.232 -11.922 1.00 68.75 186 ALA A N 1
ATOM 1490 C CA . ALA A 1 186 ? 34.491 -4.886 -12.184 1.00 68.75 186 ALA A CA 1
ATOM 1491 C C . ALA A 1 186 ? 35.400 -6.127 -12.167 1.00 68.75 186 ALA A C 1
ATOM 1493 O O . ALA A 1 186 ? 36.349 -6.196 -12.938 1.00 68.75 186 ALA A O 1
ATOM 1494 N N . LEU A 1 187 ? 35.085 -7.104 -11.311 1.00 67.12 187 LEU A N 1
ATOM 1495 C CA . LEU A 1 187 ? 35.821 -8.365 -11.194 1.00 67.12 187 LEU A CA 1
ATOM 1496 C C . LEU A 1 187 ? 35.381 -9.416 -12.227 1.00 67.12 187 LEU A C 1
ATOM 1498 O O . LEU A 1 187 ? 36.207 -10.201 -12.670 1.00 67.12 187 LEU A O 1
ATOM 1502 N N . ASN A 1 188 ? 34.104 -9.419 -12.620 1.00 65.06 188 ASN A N 1
ATOM 1503 C CA . ASN A 1 188 ? 33.509 -10.330 -13.600 1.00 65.06 188 ASN A CA 1
ATOM 1504 C C . ASN A 1 188 ? 32.563 -9.555 -14.542 1.00 65.06 188 ASN A C 1
ATOM 1506 O O . ASN A 1 188 ? 31.372 -9.412 -14.237 1.00 65.06 188 ASN A O 1
ATOM 1510 N N . PRO A 1 189 ? 33.065 -9.064 -15.691 1.00 69.06 189 PRO A N 1
ATOM 1511 C CA . PRO A 1 189 ? 32.282 -8.278 -16.651 1.00 69.06 189 PRO A CA 1
ATOM 1512 C C . PRO A 1 189 ? 31.045 -9.001 -17.204 1.00 69.06 189 PRO A C 1
ATOM 1514 O O . PRO A 1 189 ? 30.038 -8.348 -17.480 1.00 69.06 189 PRO A O 1
ATOM 1517 N N . ASP A 1 190 ? 31.102 -10.334 -17.292 1.00 65.75 190 ASP A N 1
ATOM 1518 C CA . ASP A 1 190 ? 30.039 -11.197 -17.826 1.00 65.75 190 ASP A CA 1
ATOM 1519 C C . ASP A 1 190 ? 29.012 -11.647 -16.770 1.00 65.75 190 ASP A C 1
ATOM 1521 O O . ASP A 1 190 ? 28.090 -12.411 -17.067 1.00 65.75 190 ASP A O 1
ATOM 1525 N N . ALA A 1 191 ? 29.134 -11.187 -15.518 1.00 57.16 191 ALA A N 1
ATOM 1526 C CA . ALA A 1 191 ? 28.192 -11.552 -14.466 1.00 57.16 191 ALA A CA 1
ATOM 1527 C C . ALA A 1 191 ? 26.776 -11.005 -14.777 1.00 57.16 191 ALA A C 1
ATOM 1529 O O . ALA A 1 191 ? 26.610 -9.795 -14.986 1.00 57.16 191 ALA A O 1
ATOM 1530 N N . PRO A 1 192 ? 25.724 -11.849 -14.776 1.00 53.09 192 PRO A N 1
ATOM 1531 C CA . PRO A 1 192 ? 24.368 -11.414 -15.095 1.00 53.09 192 PRO A CA 1
ATOM 1532 C C . PRO A 1 192 ? 23.868 -10.377 -14.079 1.00 53.09 192 PRO A C 1
ATOM 1534 O O . PRO A 1 192 ? 23.931 -10.570 -12.865 1.00 53.09 192 PRO A O 1
ATOM 1537 N N . MET A 1 193 ? 23.349 -9.250 -14.575 1.00 52.38 193 MET A N 1
ATOM 1538 C CA . MET A 1 193 ? 22.856 -8.165 -13.725 1.00 52.38 193 MET A CA 1
ATOM 1539 C C . MET A 1 193 ? 21.495 -8.497 -13.107 1.00 52.38 193 MET A C 1
ATOM 1541 O O . MET A 1 193 ? 20.517 -8.649 -13.830 1.00 52.38 193 MET A O 1
ATOM 1545 N N . THR A 1 194 ? 21.399 -8.439 -11.777 1.00 49.97 194 THR A N 1
ATOM 1546 C CA . THR A 1 194 ? 20.113 -8.419 -11.060 1.00 49.97 194 THR A CA 1
ATOM 1547 C C . THR A 1 194 ? 19.318 -7.158 -11.405 1.00 49.97 194 THR A C 1
ATOM 1549 O O . THR A 1 194 ? 19.827 -6.045 -11.221 1.00 49.97 194 THR A O 1
ATOM 1552 N N . LYS A 1 195 ? 18.078 -7.274 -11.867 1.00 45.44 195 LYS A N 1
ATOM 1553 C CA . LYS A 1 195 ? 17.120 -6.162 -11.913 1.00 45.44 195 LYS A CA 1
ATOM 1554 C C . LYS A 1 195 ? 16.405 -6.037 -10.565 1.00 45.44 195 LYS A C 1
ATOM 1556 O O . LYS A 1 195 ? 16.259 -7.005 -9.823 1.00 45.44 195 LYS A O 1
ATOM 1561 N N . ILE A 1 196 ? 15.966 -4.824 -10.231 1.00 42.03 196 ILE A N 1
ATOM 1562 C CA . ILE A 1 196 ? 15.044 -4.617 -9.106 1.00 42.03 196 ILE A CA 1
ATOM 1563 C C . ILE A 1 196 ? 13.776 -5.428 -9.422 1.00 42.03 196 ILE A C 1
ATOM 1565 O O . ILE A 1 196 ? 13.201 -5.251 -10.492 1.00 42.03 196 ILE A O 1
ATOM 1569 N N . GLY A 1 197 ? 13.394 -6.351 -8.534 1.00 39.81 197 GLY A N 1
ATOM 1570 C CA . GLY A 1 197 ? 12.302 -7.312 -8.752 1.00 39.81 197 GLY A CA 1
ATOM 1571 C C . GLY A 1 197 ? 12.742 -8.753 -9.049 1.00 39.81 197 GLY A C 1
ATOM 1572 O O . GLY A 1 197 ? 11.933 -9.661 -8.866 1.00 39.81 197 GLY A O 1
ATOM 1573 N N . ASP A 1 198 ? 14.015 -8.999 -9.387 1.00 47.53 198 ASP A N 1
ATOM 1574 C CA . ASP A 1 198 ? 14.515 -10.358 -9.665 1.00 47.53 198 ASP A CA 1
ATOM 1575 C C . ASP A 1 198 ? 14.410 -11.303 -8.452 1.00 47.53 198 ASP A C 1
ATOM 1577 O O . ASP A 1 198 ? 14.348 -12.515 -8.629 1.00 47.53 198 ASP A O 1
ATOM 1581 N N . PHE A 1 199 ? 14.331 -10.772 -7.225 1.00 48.91 199 PHE A N 1
ATOM 1582 C CA . PHE A 1 199 ? 14.146 -11.550 -5.989 1.00 48.91 199 PHE A CA 1
ATOM 1583 C C . PHE A 1 199 ? 12.725 -12.102 -5.812 1.00 48.91 199 PHE A C 1
ATOM 1585 O O . PHE A 1 199 ? 12.545 -13.130 -5.163 1.00 48.91 199 PHE A O 1
ATOM 1592 N N . ASN A 1 200 ? 11.722 -11.472 -6.432 1.00 43.94 200 ASN A N 1
ATOM 1593 C CA . ASN A 1 200 ? 10.348 -11.986 -6.437 1.00 43.94 200 ASN A CA 1
ATOM 1594 C C . ASN A 1 200 ? 10.176 -13.112 -7.464 1.00 43.94 200 ASN A C 1
ATOM 1596 O O . ASN A 1 200 ? 9.356 -14.015 -7.297 1.00 43.94 200 ASN A O 1
ATOM 1600 N N . THR A 1 201 ? 10.981 -13.100 -8.523 1.00 42.88 201 THR A N 1
ATOM 1601 C CA . THR A 1 201 ? 11.015 -14.154 -9.531 1.00 42.88 201 THR A CA 1
ATOM 1602 C C . THR A 1 201 ? 12.109 -15.158 -9.181 1.00 42.88 201 THR A C 1
ATOM 1604 O O . THR A 1 201 ? 13.250 -14.995 -9.591 1.00 42.88 201 THR A O 1
ATOM 1607 N N . LYS A 1 202 ? 11.762 -16.248 -8.483 1.00 46.25 202 LYS A N 1
ATOM 1608 C CA . LYS A 1 202 ? 12.631 -17.396 -8.101 1.00 46.25 202 LYS A CA 1
ATOM 1609 C C . LYS A 1 202 ? 13.371 -18.117 -9.262 1.00 46.25 202 LYS A C 1
ATOM 1611 O O . LYS A 1 202 ? 13.816 -19.254 -9.106 1.00 46.25 202 LYS A O 1
ATOM 1616 N N . ARG A 1 203 ? 13.450 -17.511 -10.449 1.00 45.38 203 ARG A N 1
ATOM 1617 C CA . ARG A 1 203 ? 13.945 -18.076 -11.709 1.00 45.38 203 ARG A CA 1
ATOM 1618 C C . ARG A 1 203 ? 15.447 -17.885 -11.934 1.00 45.38 203 ARG A C 1
ATOM 1620 O O . ARG A 1 203 ? 15.968 -18.483 -12.868 1.00 45.38 203 ARG A O 1
ATOM 1627 N N . THR A 1 204 ? 16.152 -17.101 -11.118 1.00 45.53 204 THR A N 1
ATOM 1628 C CA . THR A 1 204 ? 17.576 -16.805 -11.348 1.00 45.53 204 THR A CA 1
ATOM 1629 C C . THR A 1 204 ? 18.482 -17.768 -10.556 1.00 45.53 204 THR A C 1
ATOM 1631 O O . THR A 1 204 ? 18.442 -17.755 -9.324 1.00 45.53 204 THR A O 1
ATOM 1634 N N . PRO A 1 205 ? 19.323 -18.597 -11.211 1.00 43.41 205 PRO A N 1
ATOM 1635 C CA . PRO A 1 205 ? 20.078 -19.682 -10.562 1.00 43.41 205 PRO A CA 1
ATOM 1636 C C . PRO A 1 205 ? 21.010 -19.258 -9.417 1.00 43.41 205 PRO A C 1
ATOM 1638 O O . PRO A 1 205 ? 21.198 -20.008 -8.465 1.00 43.41 205 PRO A O 1
ATOM 1641 N N . TRP A 1 206 ? 21.562 -18.044 -9.449 1.00 44.34 206 TRP A N 1
ATOM 1642 C CA . TRP A 1 206 ? 22.439 -17.558 -8.378 1.00 44.34 206 TRP A CA 1
ATOM 1643 C C . TRP A 1 206 ? 21.666 -17.125 -7.116 1.00 44.34 206 TRP A C 1
ATOM 1645 O O . TRP A 1 206 ? 22.203 -17.238 -6.020 1.00 44.34 206 TRP A O 1
ATOM 1655 N N . VAL A 1 207 ? 20.386 -16.733 -7.236 1.00 43.41 207 VAL A N 1
ATOM 1656 C CA . VAL A 1 207 ? 19.484 -16.520 -6.083 1.00 43.41 207 VAL A CA 1
ATOM 1657 C C . VAL A 1 207 ? 19.182 -17.860 -5.402 1.00 43.41 207 VAL A C 1
ATOM 1659 O O . VAL A 1 207 ? 19.141 -17.939 -4.177 1.00 43.41 207 VAL A O 1
ATOM 1662 N N . GLN A 1 208 ? 19.058 -18.946 -6.176 1.00 45.72 208 GLN A N 1
ATOM 1663 C CA . GLN A 1 208 ? 18.956 -20.300 -5.616 1.00 45.72 208 GLN A CA 1
ATOM 1664 C C . GLN A 1 208 ? 20.264 -20.765 -4.958 1.00 45.72 208 GLN A C 1
ATOM 1666 O O . GLN A 1 208 ? 20.214 -21.477 -3.961 1.00 45.72 208 GLN A O 1
ATOM 1671 N N . GLY A 1 209 ? 21.423 -20.355 -5.484 1.00 44.28 209 GLY A N 1
ATOM 1672 C CA . GLY A 1 209 ? 22.732 -20.667 -4.900 1.00 44.28 209 GLY A CA 1
ATOM 1673 C C . GLY A 1 209 ? 22.968 -20.019 -3.531 1.00 44.28 209 GLY A C 1
ATOM 1674 O O . GLY A 1 209 ? 23.547 -20.651 -2.656 1.00 44.28 209 GLY A O 1
ATOM 1675 N N . VAL A 1 210 ? 22.470 -18.796 -3.318 1.00 44.94 210 VAL A N 1
ATOM 1676 C CA . VAL A 1 210 ? 22.552 -18.103 -2.017 1.00 44.94 210 VAL A CA 1
ATOM 1677 C C . VAL A 1 210 ? 21.592 -18.717 -0.989 1.00 44.94 210 VAL A C 1
ATOM 1679 O O . VAL A 1 210 ? 21.974 -18.900 0.159 1.00 44.94 210 VAL A O 1
ATOM 1682 N N . LEU A 1 211 ? 20.383 -19.120 -1.401 1.00 40.62 211 LEU A N 1
ATOM 1683 C CA . LEU A 1 211 ? 19.389 -19.753 -0.517 1.00 40.62 211 LEU A CA 1
ATOM 1684 C C . LEU A 1 211 ? 19.701 -21.213 -0.144 1.00 40.62 211 LEU A C 1
ATOM 1686 O O . LEU A 1 211 ? 19.100 -21.732 0.785 1.00 40.62 211 LEU A O 1
ATOM 1690 N N . ARG A 1 212 ? 20.585 -21.898 -0.880 1.00 39.09 212 ARG A N 1
ATOM 1691 C CA . ARG A 1 212 ? 20.997 -23.283 -0.576 1.00 39.09 212 ARG A CA 1
ATOM 1692 C C . ARG A 1 212 ? 22.169 -23.377 0.402 1.00 39.09 212 ARG A C 1
ATOM 1694 O O . ARG A 1 212 ? 22.447 -24.470 0.879 1.00 39.09 212 ARG A O 1
ATOM 1701 N N . ASN A 1 213 ? 22.838 -22.257 0.675 1.00 36.44 213 ASN A N 1
ATOM 1702 C CA . ASN A 1 213 ? 23.979 -22.168 1.590 1.00 36.44 213 ASN A CA 1
ATOM 1703 C C . ASN A 1 213 ? 23.658 -21.349 2.861 1.00 36.44 213 ASN A C 1
ATOM 1705 O O . ASN A 1 213 ? 24.581 -20.971 3.581 1.00 36.44 213 ASN A O 1
ATOM 1709 N N . ALA A 1 214 ? 22.376 -21.062 3.106 1.00 37.25 214 ALA A N 1
ATOM 1710 C CA . ALA A 1 214 ? 21.831 -20.517 4.350 1.00 37.25 214 ALA A CA 1
ATOM 1711 C C . ALA A 1 214 ? 21.019 -21.611 5.054 1.00 37.25 214 ALA A C 1
ATOM 1713 O O . ALA A 1 214 ? 21.050 -21.644 6.302 1.00 37.25 214 ALA A O 1
#

Radius of gyration: 24.88 Å; chains: 1; bounding box: 59×34×70 Å

Secondary structure (DSSP, 8-state):
-HHHHHHHHHHHTT-HHHHHHHHHHHHHH-TT-HHHHHHHHHHHHHHHHHHHHHHHHHHHHHHHHHHHHHHHHHHH--S---HHHHHHHHHHTT-SPP--TTTTSSSPPGGGHHHHHHHHHHHHHHHHH--SHHHHHHHHHHHHHHHHHHHHH---HHHHHHHHHHHHHHHHHHHHHHHHHHHHHHH-TTSPPPPTTTTTSTT-HHHHHHHT--

Sequence (214 aa):
KEIMCVIEMLEKKQKFQKAANLLYACVLADSNNEQLRARWGDLIAKVNTQNIEIHQVKDAKAAEQDRALESKINKQSAAALSQTKRWQQLRDQGGLPPDDPNWHIGRLRPWMVPQAMERGMAHKSAAQNATDPFQKLYAYEEASKMFTRVLEVKQLPEARAAFNECCAAMNVEYQRMKQVKRQTKALNPDAPMTKIGDFNTKRTPWVQGVLRNA

Foldseek 3Di:
DVLVVVLVVCVVVVVLVVSLVSLVVVCVVPVPPPVSVVVSVVSVVSVVVVVVVVVVVVVVVVVVVLVVLVVVLCVVDPDDDDPQVSLVVCVVVVVDDDDDPVCLVDQNRPNCLVVLQVQLVVLCVQLVPDPDLVSNLVSLVSSLSSLVNSCVNPVDPVSVVSNVVSVVVNVVSVVVVVVVQVVVCVVPVPPDDDDDCVLVVPPDVVNVVVVVVD

pLDDT: mean 77.09, std 15.1, range [36.44, 96.0]